Protein AF-A0A937N381-F1 (afdb_monomer_lite)

Radius of gyration: 28.75 Å; chains: 1; bounding box: 79×58×82 Å

Sequence (209 aa):
MNSPPDHDPRTCPECGATLRSEASRCWLCAKTIETSTATAAQPLCPAEQFAARQFSLSSLMLIITLLAVVLGVARLSPGIGVGLAIVATPALVRTCITSVRRKTRGQPMTPLEKVGVFAATLGAVLTIVIAAVAAFYATCWVGFFGGATVSSIWAKGYDSIGWGLVTGVLLGLVVGLYVAYLSIRLLWFRKGKRKKRTGERADEHGSNE

pLDDT: mean 75.59, std 10.27, range [56.06, 96.06]

Foldseek 3Di:
DDDPDDDDFDADPPPRDTDDLPDQADPPPRDGDPNPPCPVPPVPPVVVVVVLPPDPPVLVVVVVVLVVVLVVVCVVPVVVSVVSCVLVVVLNVVLVVVVVVVSVVVDDDDPVVSVVSSCVSVVLSVLLVVLLVVLVVQLVCQLVVVLVVVCVVPVDDDDSNPVSVVVSVVVSVVSNVVSVVVSVVVVVVVVVVVVVVVVVVVVVVVPPD

Secondary structure (DSSP, 8-state):
-PPPPPPPPEE-TTT--EE-TT-SB-TTT-PBP------------THHHHHTT---HHHHHHHHHHHHHHHHHHHH-HHHHHHHHHHHHHHHHHHHHHHHHHHTTT-PPPHHHHHHHHHHHHHHHHHHHHHHHHHHHHHHHHHHHHHHHHHHHHTTSS-HHHHHHHHHHHHHHHHHHHHHHHHHHHHHHHHHHHHHHHHHHHHHHSS--

Structure (mmCIF, N/CA/C/O backbone):
data_AF-A0A937N381-F1
#
_entry.id   AF-A0A937N381-F1
#
loop_
_atom_site.group_PDB
_atom_site.id
_atom_site.type_symbol
_atom_site.label_atom_id
_atom_site.label_alt_id
_atom_site.label_comp_id
_atom_site.label_asym_id
_atom_site.label_entity_id
_atom_site.label_seq_id
_atom_site.pdbx_PDB_ins_code
_atom_site.Cartn_x
_atom_site.Cartn_y
_atom_site.Cartn_z
_atom_site.occupancy
_atom_site.B_iso_or_equiv
_atom_site.auth_seq_id
_atom_site.auth_comp_id
_atom_site.auth_asym_id
_atom_site.auth_atom_id
_atom_site.pdbx_PDB_model_num
ATOM 1 N N . MET A 1 1 ? -48.587 -35.330 29.475 1.00 58.09 1 MET A N 1
ATOM 2 C CA . MET A 1 1 ? -47.119 -35.261 29.632 1.00 58.09 1 MET A CA 1
ATOM 3 C C . MET A 1 1 ? -46.584 -34.633 28.359 1.00 58.09 1 MET A C 1
ATOM 5 O O . MET A 1 1 ? -46.708 -35.255 27.315 1.00 58.09 1 MET A O 1
ATOM 9 N N . ASN A 1 2 ? -46.126 -33.382 28.417 1.00 70.38 2 ASN A N 1
ATOM 10 C CA . ASN A 1 2 ? -45.588 -32.687 27.246 1.00 70.38 2 ASN A CA 1
ATOM 11 C C . ASN A 1 2 ? -44.098 -33.010 27.146 1.00 70.38 2 ASN A C 1
ATOM 13 O O . ASN A 1 2 ? -43.354 -32.723 28.083 1.00 70.38 2 ASN A O 1
ATOM 17 N N . SER A 1 3 ? -43.679 -33.628 26.045 1.00 75.00 3 SER A N 1
ATOM 18 C CA . SER A 1 3 ? -42.262 -33.814 25.739 1.00 75.00 3 SER A CA 1
ATOM 19 C C . SER A 1 3 ? -41.601 -32.442 25.541 1.00 75.00 3 SER A C 1
ATOM 21 O O . SER A 1 3 ? -42.208 -31.578 24.900 1.00 75.00 3 SER A O 1
ATOM 23 N N . PRO A 1 4 ? -40.400 -32.203 26.095 1.00 78.25 4 PRO A N 1
ATOM 24 C CA . PRO A 1 4 ? -39.665 -30.969 25.844 1.00 78.25 4 PRO A CA 1
ATOM 25 C C . PRO A 1 4 ? -39.324 -30.841 24.345 1.00 78.25 4 PRO A C 1
ATOM 27 O O . PRO A 1 4 ? -39.141 -31.863 23.681 1.00 78.25 4 PRO A O 1
ATOM 30 N N . PRO A 1 5 ? -39.269 -29.613 23.798 1.00 77.12 5 PRO A N 1
ATOM 31 C CA . PRO A 1 5 ? -38.946 -29.386 22.394 1.00 77.12 5 PRO A CA 1
ATOM 32 C C . PRO A 1 5 ? -37.530 -29.883 22.074 1.00 77.12 5 PRO A C 1
ATOM 34 O O . PRO A 1 5 ? -36.577 -29.551 22.779 1.00 77.12 5 PRO A O 1
ATOM 37 N N . ASP A 1 6 ? -37.405 -30.667 21.002 1.00 74.81 6 ASP A N 1
ATOM 38 C CA . ASP A 1 6 ? -36.123 -31.106 20.448 1.00 74.81 6 ASP A CA 1
ATOM 39 C C . ASP A 1 6 ? -35.327 -29.878 19.982 1.00 74.81 6 ASP A C 1
ATOM 41 O O . ASP A 1 6 ? -35.776 -29.106 19.132 1.00 74.81 6 ASP A O 1
ATOM 45 N N . HIS A 1 7 ? -34.153 -29.660 20.570 1.00 78.31 7 HIS A N 1
ATOM 46 C CA . HIS A 1 7 ? -33.251 -28.587 20.163 1.00 78.31 7 HIS A CA 1
ATOM 47 C C . HIS A 1 7 ? -32.349 -29.070 19.027 1.00 78.31 7 HIS A C 1
ATOM 49 O O . HIS A 1 7 ? -31.703 -30.110 19.154 1.00 78.31 7 HIS A O 1
ATOM 55 N N . ASP A 1 8 ? -32.252 -28.281 17.952 1.00 83.75 8 ASP A N 1
ATOM 56 C CA . ASP A 1 8 ? -31.374 -28.588 16.822 1.00 83.75 8 ASP A CA 1
ATOM 57 C C . ASP A 1 8 ? -29.919 -28.828 17.281 1.00 83.75 8 ASP A C 1
ATOM 59 O O . ASP A 1 8 ? -29.357 -28.021 18.041 1.00 83.75 8 ASP A O 1
ATOM 63 N N . PRO A 1 9 ? -29.277 -29.919 16.825 1.00 85.50 9 PRO A N 1
ATOM 64 C CA . PRO A 1 9 ? -27.919 -30.257 17.218 1.00 85.50 9 PRO A CA 1
ATOM 65 C C . PRO A 1 9 ? -26.936 -29.194 16.717 1.00 85.50 9 PRO A C 1
ATOM 67 O O . PRO A 1 9 ? -26.839 -28.902 15.526 1.00 85.50 9 PRO A O 1
ATOM 70 N N . ARG A 1 10 ? -26.155 -28.623 17.637 1.00 88.75 10 ARG A N 1
ATOM 71 C CA . ARG A 1 10 ? -25.095 -27.664 17.298 1.00 88.75 10 ARG A CA 1
ATOM 72 C C . ARG A 1 10 ? -23.863 -28.405 16.788 1.00 88.75 10 ARG A C 1
ATOM 74 O O . ARG A 1 10 ? -23.452 -29.404 17.371 1.00 88.75 10 ARG A O 1
ATOM 81 N N . THR A 1 11 ? -23.214 -27.877 15.757 1.00 94.56 11 THR A N 1
ATOM 82 C CA . THR A 1 11 ? -21.954 -28.412 15.213 1.00 94.56 11 THR A CA 1
ATOM 83 C C . THR A 1 11 ? -20.784 -27.466 15.459 1.00 94.56 11 THR A C 1
ATOM 85 O O . THR A 1 11 ? -20.919 -26.246 15.385 1.00 94.56 11 THR A O 1
ATOM 88 N N . CYS A 1 12 ? -19.611 -28.028 15.751 1.00 93.38 12 CYS A N 1
ATOM 89 C CA . CYS A 1 12 ? -18.391 -27.264 15.981 1.00 93.38 12 CYS A CA 1
ATOM 90 C C . CYS A 1 12 ? -17.931 -26.608 14.668 1.00 93.38 12 CYS A C 1
ATOM 92 O O . CYS A 1 12 ? -17.728 -27.329 13.693 1.00 93.38 12 CYS A O 1
ATOM 94 N N . PRO A 1 13 ? -17.671 -25.289 14.623 1.00 89.88 13 PRO A N 1
ATOM 95 C CA . PRO A 1 13 ? -17.275 -24.611 13.384 1.00 89.88 13 PRO A CA 1
ATOM 96 C C . PRO A 1 13 ? -15.873 -24.995 12.890 1.00 89.88 13 PRO A C 1
ATOM 98 O O . PRO A 1 13 ? -15.517 -24.710 11.753 1.00 89.88 13 PRO A O 1
ATOM 101 N N . GLU A 1 14 ? -15.062 -25.620 13.741 1.00 92.06 14 GLU A N 1
ATOM 102 C CA . GLU A 1 14 ? -13.660 -25.923 13.438 1.00 92.06 14 GLU A CA 1
ATOM 103 C C . GLU A 1 14 ? -13.467 -27.358 12.949 1.00 92.06 14 GLU A C 1
ATOM 105 O O . GLU A 1 14 ? -12.635 -27.605 12.085 1.00 92.06 14 GLU A O 1
ATOM 110 N N . CYS A 1 15 ? -14.224 -28.309 13.506 1.00 93.38 15 CYS A N 1
ATOM 111 C CA . CYS A 1 15 ? -14.080 -29.737 13.196 1.00 93.38 15 CYS A CA 1
ATOM 112 C C . CYS A 1 15 ? -15.373 -30.413 12.719 1.00 93.38 15 CYS A C 1
ATOM 114 O O . CYS A 1 15 ? -15.339 -31.584 12.364 1.00 93.38 15 CYS A O 1
ATOM 116 N N . GLY A 1 16 ? -16.514 -29.718 12.743 1.00 94.31 16 GLY A N 1
ATOM 117 C CA . GLY A 1 16 ? -17.813 -30.256 12.326 1.00 94.31 16 GLY A CA 1
ATOM 118 C C . GLY A 1 16 ? -18.488 -31.209 13.320 1.00 94.31 16 GLY A C 1
ATOM 119 O O . GLY A 1 16 ? -19.631 -31.589 13.095 1.00 94.31 16 GLY A O 1
ATOM 120 N N . ALA A 1 17 ? -17.838 -31.580 14.430 1.00 96.06 17 ALA A N 1
ATOM 121 C CA . ALA A 1 17 ? -18.412 -32.512 15.403 1.00 96.06 17 ALA A CA 1
ATOM 122 C C . ALA A 1 17 ? -19.683 -31.959 16.073 1.00 96.06 17 ALA A C 1
ATOM 124 O O . ALA A 1 17 ? -19.747 -30.776 16.421 1.00 96.06 17 ALA A O 1
ATOM 125 N N . THR A 1 18 ? -20.671 -32.824 16.302 1.00 95.50 18 THR A N 1
ATOM 126 C CA . THR A 1 18 ? -21.899 -32.498 17.041 1.00 95.50 18 THR A CA 1
ATOM 127 C C . THR A 1 18 ? -21.589 -32.255 18.518 1.00 95.50 18 THR A C 1
ATOM 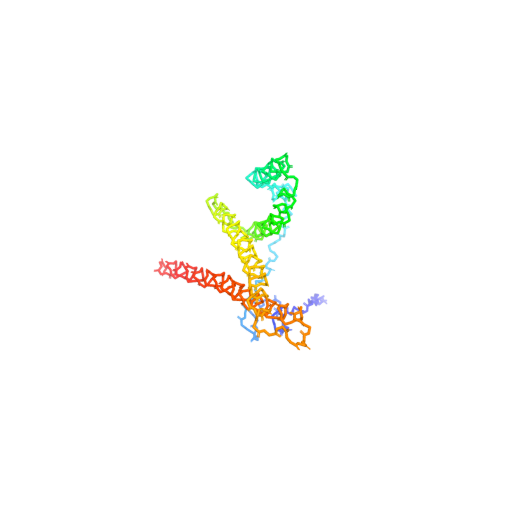129 O O . THR A 1 18 ? -20.908 -33.060 19.161 1.00 95.50 18 THR A O 1
ATOM 132 N N . LEU A 1 19 ? -22.091 -31.152 19.065 1.00 94.25 19 LEU A N 1
ATOM 133 C CA . LEU A 1 19 ? -21.940 -30.759 20.463 1.00 94.25 19 LEU A CA 1
ATOM 134 C C . LEU A 1 19 ? -23.232 -30.991 21.240 1.00 94.25 19 LEU A C 1
ATOM 136 O O . LEU A 1 19 ? -24.330 -30.790 20.725 1.00 94.25 19 LEU A O 1
ATOM 140 N N . ARG A 1 20 ? -23.083 -31.331 22.524 1.00 89.00 20 ARG A N 1
ATOM 141 C CA . ARG A 1 20 ? -24.183 -31.223 23.488 1.00 89.00 20 ARG A CA 1
ATOM 142 C C . ARG A 1 20 ? -24.512 -29.745 23.712 1.00 89.00 20 ARG A C 1
ATOM 144 O O . ARG A 1 20 ? -23.605 -28.915 23.730 1.00 89.00 20 ARG A O 1
ATOM 151 N N . SER A 1 21 ? -25.790 -29.436 23.910 1.00 82.94 21 SER A N 1
ATOM 152 C CA . SER A 1 21 ? -26.326 -28.075 24.086 1.00 82.94 21 SER A CA 1
ATOM 153 C C . SER A 1 21 ? -25.626 -27.258 25.182 1.00 82.94 21 SER A C 1
ATOM 155 O O . SER A 1 21 ? -25.548 -26.038 25.069 1.00 82.94 21 SER A O 1
ATOM 157 N N . GLU A 1 22 ? -25.060 -27.925 26.190 1.00 84.38 22 GLU A N 1
ATOM 158 C CA . GLU A 1 22 ? -24.406 -27.305 27.353 1.00 84.38 22 GLU A CA 1
ATOM 159 C C . GLU A 1 22 ? -22.869 -27.442 27.355 1.00 84.38 22 GLU A C 1
ATOM 161 O O . GLU A 1 22 ? -22.201 -27.028 28.301 1.00 84.38 22 GLU A O 1
ATOM 166 N N . ALA A 1 23 ? -22.268 -28.027 26.312 1.00 90.19 23 ALA A N 1
ATOM 167 C CA . ALA A 1 23 ? -20.824 -28.246 26.276 1.00 90.19 23 ALA A CA 1
ATOM 168 C C . ALA A 1 23 ? -20.057 -26.936 26.009 1.00 90.19 23 ALA A C 1
ATOM 170 O O . ALA A 1 23 ? -20.124 -26.374 24.918 1.00 90.19 23 ALA A O 1
ATOM 171 N N . SER A 1 24 ? -19.254 -26.493 26.980 1.00 91.12 24 SER A N 1
ATOM 172 C CA . SER A 1 24 ? -18.353 -25.330 26.856 1.00 91.12 24 SER A CA 1
ATOM 173 C C . SER A 1 24 ? -17.084 -25.616 26.041 1.00 91.12 24 SER A C 1
ATOM 175 O O . SER A 1 24 ? -16.332 -24.706 25.685 1.00 91.12 24 SER A O 1
ATOM 177 N N . ARG A 1 25 ? -16.812 -26.888 25.735 1.00 94.50 25 ARG A N 1
ATOM 178 C CA . ARG A 1 25 ? -15.660 -27.327 24.939 1.00 94.50 25 ARG A CA 1
ATOM 179 C C . ARG A 1 25 ? -16.076 -28.417 23.966 1.00 94.50 25 ARG A C 1
ATOM 181 O O . ARG A 1 25 ? -16.895 -29.276 24.290 1.00 94.50 25 ARG A O 1
ATOM 188 N N . CYS A 1 26 ? -15.483 -28.403 22.777 1.00 94.75 26 CYS A N 1
ATOM 189 C CA . CYS A 1 26 ? -15.668 -29.483 21.819 1.00 94.75 26 CYS A CA 1
ATOM 190 C C . CYS A 1 26 ? -14.991 -30.759 22.330 1.00 94.75 26 CYS A C 1
ATOM 192 O O . CYS A 1 26 ? -13.796 -30.749 22.610 1.00 94.75 26 CYS A O 1
ATOM 194 N N . TRP A 1 27 ? -15.734 -31.862 22.405 1.00 95.50 27 TRP A N 1
ATOM 195 C CA . TRP A 1 27 ? -15.201 -33.150 22.859 1.00 95.50 27 TRP A CA 1
ATOM 196 C C . TRP A 1 27 ? -14.138 -33.729 21.912 1.00 95.50 27 TRP A C 1
ATOM 198 O O . TRP A 1 27 ? -13.326 -34.537 22.346 1.00 95.50 27 TRP A O 1
ATOM 208 N N . LEU A 1 28 ? -14.125 -33.301 20.641 1.00 95.50 28 LEU A N 1
ATOM 209 C CA . LEU A 1 28 ? -13.186 -33.798 19.634 1.00 95.50 28 LEU A CA 1
ATOM 210 C C . LEU A 1 28 ? -11.922 -32.934 19.523 1.00 95.50 28 LEU A C 1
ATOM 212 O O . LEU A 1 28 ? -10.814 -33.452 19.593 1.00 95.50 28 LEU A O 1
ATOM 216 N N . CYS A 1 29 ? -12.065 -31.615 19.352 1.00 95.19 29 CYS A N 1
ATOM 217 C CA . CYS A 1 29 ? -10.915 -30.721 19.157 1.00 95.19 29 CYS A CA 1
ATOM 218 C C . CYS A 1 29 ? -10.461 -29.990 20.430 1.00 95.19 29 CYS A C 1
ATOM 220 O O . CYS A 1 29 ? -9.538 -29.182 20.362 1.00 95.19 29 CYS A O 1
ATOM 222 N N . ALA A 1 30 ? -11.132 -30.214 21.567 1.00 94.88 30 ALA A N 1
ATOM 223 C CA . ALA A 1 30 ? -10.901 -29.558 22.861 1.00 94.88 30 ALA A CA 1
ATOM 224 C C . ALA A 1 30 ? -10.980 -28.017 22.853 1.00 94.88 30 ALA A C 1
ATOM 226 O O . ALA A 1 30 ? -10.738 -27.377 23.878 1.00 94.88 30 ALA A O 1
ATOM 227 N N . LYS A 1 31 ? -11.350 -27.399 21.724 1.00 93.75 31 LYS A N 1
ATOM 228 C CA . LYS A 1 31 ? -11.465 -25.947 21.604 1.00 93.75 31 LYS A CA 1
ATOM 229 C C . LYS A 1 31 ? -12.657 -25.464 22.425 1.00 93.75 31 LYS A C 1
ATOM 231 O O . LYS A 1 31 ? -13.760 -26.007 22.304 1.00 93.75 31 LYS A O 1
ATOM 236 N N . THR A 1 32 ? -12.426 -24.454 23.257 1.00 92.06 32 THR A N 1
ATOM 237 C CA . THR A 1 32 ? -13.484 -23.775 24.006 1.00 92.06 32 THR A CA 1
ATOM 238 C C . THR A 1 32 ? -14.418 -23.105 23.014 1.00 92.06 32 THR A C 1
ATOM 240 O O . THR A 1 32 ? -13.976 -22.321 22.173 1.00 92.06 32 THR A O 1
ATOM 243 N N . ILE A 1 33 ? -15.695 -23.457 23.081 1.00 89.44 33 ILE A N 1
ATOM 244 C CA . ILE A 1 33 ? -16.730 -22.777 22.318 1.00 89.44 33 ILE A CA 1
ATOM 245 C C . ILE A 1 33 ? -17.291 -21.748 23.275 1.00 89.44 33 ILE A C 1
ATOM 247 O O . ILE A 1 33 ? -17.682 -22.102 24.386 1.00 89.44 33 ILE A O 1
ATOM 251 N N . GLU A 1 34 ? -17.268 -20.478 22.880 1.00 82.12 34 GLU A N 1
ATOM 252 C CA . GLU A 1 34 ? -17.970 -19.448 23.631 1.00 82.12 34 GLU A CA 1
ATOM 253 C C . GLU A 1 34 ? -19.435 -19.865 23.648 1.00 82.12 34 GLU A C 1
ATOM 255 O O . GLU A 1 34 ? -20.144 -19.759 22.643 1.00 82.12 34 GLU A O 1
ATOM 260 N N . THR A 1 35 ? -19.859 -20.443 24.776 1.00 72.38 35 THR A N 1
ATOM 261 C CA . THR A 1 35 ? -21.262 -20.649 25.067 1.00 72.38 35 THR A CA 1
ATOM 262 C C . THR A 1 35 ? -21.840 -19.263 24.936 1.00 72.38 35 THR A C 1
ATOM 264 O O . THR A 1 35 ? -21.576 -18.399 25.768 1.00 72.38 35 THR A O 1
ATOM 267 N N . SER A 1 36 ? -22.561 -19.030 23.842 1.00 63.00 36 SER A N 1
ATOM 268 C CA . SER A 1 36 ? -23.464 -17.906 23.739 1.00 63.00 36 SER A CA 1
ATOM 269 C C . SER A 1 36 ? -24.517 -18.192 24.797 1.00 63.00 36 SER A C 1
ATOM 271 O O . SER A 1 36 ? -25.577 -18.752 24.523 1.00 63.00 36 SER A O 1
ATOM 273 N N . THR A 1 37 ? -24.168 -17.914 26.057 1.00 60.28 37 THR A N 1
ATOM 274 C CA . THR A 1 37 ? -25.118 -17.469 27.043 1.00 60.28 37 THR A CA 1
ATOM 275 C C . THR A 1 37 ? -25.872 -16.418 26.274 1.00 60.28 37 THR A C 1
ATOM 277 O O . THR A 1 37 ? -25.330 -15.380 25.887 1.00 60.28 37 THR A O 1
ATOM 280 N N . ALA A 1 38 ? -27.109 -16.755 25.940 1.00 56.06 38 ALA A N 1
ATOM 281 C CA . ALA A 1 38 ? -28.111 -15.768 25.664 1.00 56.06 38 ALA A CA 1
ATOM 282 C C . ALA A 1 38 ? -28.236 -14.966 26.966 1.00 56.06 38 ALA A C 1
ATOM 284 O O . ALA A 1 38 ? -29.175 -15.136 27.732 1.00 56.06 38 ALA A O 1
ATOM 285 N N . THR A 1 39 ? -27.230 -14.133 27.260 1.00 57.31 39 THR A N 1
ATOM 286 C CA . THR A 1 39 ? -27.410 -12.858 27.917 1.00 57.31 39 THR A CA 1
ATOM 287 C C . THR A 1 39 ? -28.577 -12.295 27.156 1.00 57.31 39 THR A C 1
ATOM 289 O O . THR A 1 39 ? -28.412 -11.972 25.976 1.00 57.31 39 THR A O 1
ATOM 292 N N . ALA A 1 40 ? -29.763 -12.392 27.770 1.00 59.38 40 ALA A N 1
ATOM 293 C CA . ALA A 1 40 ? -31.016 -11.926 27.216 1.00 59.38 40 ALA A CA 1
ATOM 294 C C . ALA A 1 40 ? -30.666 -10.634 26.512 1.00 59.38 40 ALA A C 1
ATOM 296 O O . ALA A 1 40 ? -30.139 -9.737 27.173 1.00 59.38 40 ALA A O 1
ATOM 297 N N . ALA A 1 41 ? -30.754 -10.649 25.178 1.00 56.62 41 ALA A N 1
ATOM 298 C CA . ALA A 1 41 ? -30.290 -9.560 24.353 1.00 56.62 41 ALA A CA 1
ATOM 299 C C . ALA A 1 41 ? -31.070 -8.352 24.845 1.00 56.62 41 ALA A C 1
ATOM 301 O O . ALA A 1 41 ? -32.231 -8.176 24.482 1.00 56.62 41 ALA A O 1
ATOM 302 N N . GLN A 1 42 ? -30.475 -7.579 25.757 1.00 59.41 42 GLN A N 1
ATOM 303 C CA . GLN A 1 42 ? -31.012 -6.289 26.092 1.00 59.41 42 GLN A CA 1
ATOM 304 C C . GLN A 1 42 ? -31.032 -5.603 24.738 1.00 59.41 42 GLN A C 1
ATOM 306 O O . GLN A 1 42 ? -29.988 -5.605 24.073 1.00 59.41 42 GLN A O 1
ATOM 311 N N . PRO A 1 43 ? -32.204 -5.158 24.258 1.00 61.00 43 PRO A N 1
ATOM 312 C CA . PRO A 1 43 ? -32.280 -4.431 23.013 1.00 61.00 43 PRO A CA 1
ATOM 313 C C . PRO A 1 43 ? -31.358 -3.232 23.191 1.00 61.00 43 PRO A C 1
ATOM 315 O O . PRO A 1 43 ? -31.702 -2.268 23.872 1.00 61.00 43 PRO A O 1
ATOM 318 N N . LEU A 1 44 ? -30.134 -3.362 22.671 1.00 57.66 44 LEU A N 1
ATOM 319 C CA . LEU A 1 44 ? -29.128 -2.321 22.679 1.00 57.66 44 LEU A CA 1
ATOM 320 C C . LEU A 1 44 ? -29.813 -1.160 21.997 1.00 57.66 44 LEU A C 1
ATOM 322 O O . LEU A 1 44 ? -30.173 -1.248 20.820 1.00 57.66 44 LEU A O 1
ATOM 326 N N . CYS A 1 45 ? -30.102 -0.139 22.795 1.00 61.25 45 CYS A N 1
ATOM 327 C CA . CYS A 1 45 ? -30.868 1.005 22.365 1.00 61.25 45 CYS A CA 1
ATOM 328 C C . CYS A 1 45 ? -30.201 1.510 21.071 1.00 61.25 45 CYS A C 1
ATOM 330 O O . CYS A 1 45 ? -28.997 1.787 21.094 1.00 61.25 45 CYS A O 1
ATOM 332 N N . PRO A 1 46 ? -30.911 1.574 19.927 1.00 62.12 46 PRO A N 1
ATOM 333 C CA . PRO A 1 46 ? -30.297 1.822 18.618 1.00 62.12 46 PRO A CA 1
ATOM 334 C C . PRO A 1 46 ? -29.458 3.109 18.563 1.00 62.12 46 PRO A C 1
ATOM 336 O O . PRO A 1 46 ? -28.592 3.248 17.700 1.00 62.12 46 PRO A O 1
ATOM 339 N N . ALA A 1 47 ? -29.652 4.015 19.525 1.00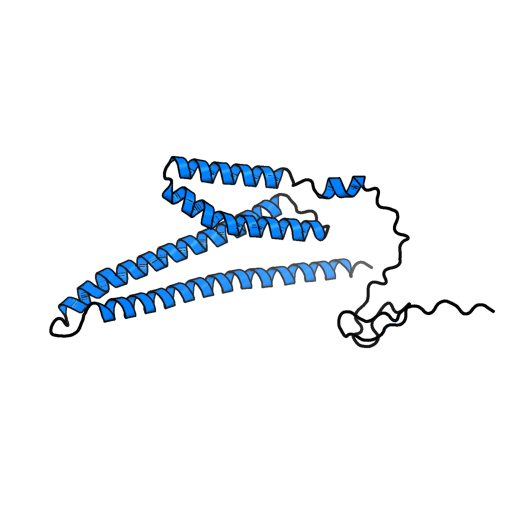 62.78 47 ALA A N 1
ATOM 340 C CA . ALA A 1 47 ? -28.837 5.199 19.759 1.00 62.78 47 ALA A CA 1
ATOM 341 C C . ALA A 1 47 ? -27.318 4.923 19.858 1.00 62.78 47 ALA A C 1
ATOM 343 O O . ALA A 1 47 ? -26.528 5.739 19.385 1.00 62.78 47 ALA A O 1
ATOM 344 N N . GLU A 1 48 ? -26.877 3.778 20.392 1.00 59.53 48 GLU A N 1
ATOM 345 C CA . GLU A 1 48 ? -25.442 3.509 20.593 1.00 59.53 48 GLU A CA 1
ATOM 346 C C . GLU A 1 48 ? -24.725 3.054 19.304 1.00 59.53 48 GLU A C 1
ATOM 348 O O . GLU A 1 48 ? -23.541 3.331 19.089 1.00 59.53 48 GLU A O 1
ATOM 353 N N . GLN A 1 49 ? -25.455 2.444 18.363 1.00 59.56 49 GLN A N 1
ATOM 354 C CA . GLN A 1 49 ? -24.900 2.018 17.071 1.00 59.56 49 GLN A CA 1
ATOM 355 C C . GLN A 1 49 ? -24.566 3.200 16.148 1.00 59.56 49 GLN A C 1
ATOM 357 O O . GLN A 1 49 ? -23.644 3.107 15.329 1.00 59.56 49 GLN A O 1
ATOM 362 N N . PHE A 1 50 ? -25.252 4.337 16.300 1.00 59.69 50 PHE A N 1
ATOM 363 C CA . PHE A 1 50 ? -24.954 5.545 15.526 1.00 59.69 50 PHE A CA 1
ATOM 364 C C . PHE A 1 50 ? -23.657 6.233 15.982 1.00 59.69 50 PHE A C 1
ATOM 366 O O . PHE A 1 50 ? -22.911 6.739 15.139 1.00 59.69 50 PHE A O 1
ATOM 373 N N . ALA A 1 51 ? -23.297 6.151 17.268 1.00 57.78 51 ALA A N 1
ATOM 374 C CA . ALA A 1 51 ? -22.016 6.658 17.772 1.00 57.78 51 ALA A CA 1
ATOM 375 C C . ALA A 1 51 ? -20.812 5.862 17.217 1.00 57.78 51 ALA A C 1
ATOM 377 O O . ALA A 1 51 ? -19.745 6.417 16.933 1.00 57.78 51 ALA A O 1
ATOM 378 N N . ALA A 1 52 ? -20.988 4.563 16.947 1.00 57.25 52 ALA A N 1
ATOM 379 C CA . ALA A 1 52 ? -19.934 3.713 16.392 1.00 57.25 52 ALA A CA 1
ATOM 380 C C . ALA A 1 52 ? -19.562 4.047 14.929 1.00 57.25 52 ALA A C 1
ATOM 382 O O . ALA A 1 52 ? -18.459 3.699 14.488 1.00 57.25 52 ALA A O 1
ATOM 383 N N . ARG A 1 53 ? -20.410 4.768 14.176 1.00 59.12 53 ARG A N 1
ATOM 384 C CA . ARG A 1 53 ? -20.135 5.190 12.785 1.00 59.12 53 ARG A CA 1
ATOM 385 C C . ARG A 1 53 ? -19.574 6.598 12.629 1.00 59.12 53 ARG A C 1
ATOM 387 O O . ARG A 1 53 ? -19.273 6.979 11.500 1.00 59.12 53 ARG A O 1
ATOM 394 N N . GLN A 1 54 ? -19.343 7.347 13.707 1.00 67.31 54 GLN A N 1
ATOM 395 C CA . GLN A 1 54 ? -18.571 8.579 13.574 1.00 67.31 54 GLN A CA 1
ATOM 396 C C . GLN A 1 54 ? -17.153 8.224 13.112 1.00 67.31 54 GLN A C 1
ATOM 398 O O . GLN A 1 54 ? -16.347 7.611 13.830 1.00 67.31 54 GLN A O 1
ATOM 403 N N . PHE A 1 55 ? -16.876 8.562 11.851 1.00 66.81 55 PHE A N 1
ATOM 404 C CA . PHE A 1 55 ? -15.526 8.651 11.333 1.00 66.81 55 PHE A CA 1
ATOM 405 C C . PHE A 1 55 ? -14.758 9.551 12.293 1.00 66.81 55 PHE A C 1
ATOM 407 O O . PHE A 1 55 ? -15.154 10.684 12.554 1.00 66.81 55 PHE A O 1
ATOM 414 N N . SER A 1 56 ? -13.690 9.009 12.877 1.00 73.44 56 SER A N 1
ATOM 415 C CA . SER A 1 56 ? -12.844 9.772 13.788 1.00 73.44 56 SER A CA 1
ATOM 416 C C . SER A 1 56 ? -12.418 11.048 13.063 1.00 73.44 56 SER A C 1
ATOM 418 O O . SER A 1 56 ? -11.879 10.950 11.960 1.00 73.44 56 SER A O 1
ATOM 420 N N . LEU A 1 57 ? -12.655 12.214 13.674 1.00 82.25 57 LEU A N 1
ATOM 421 C CA . LEU A 1 57 ? -12.300 13.537 13.139 1.00 82.25 57 LEU A CA 1
ATOM 422 C C . LEU A 1 57 ? -10.872 13.561 12.560 1.00 82.25 57 LEU A C 1
ATOM 424 O O . LEU A 1 57 ? -10.625 14.145 11.510 1.00 82.25 57 LEU A O 1
ATOM 428 N N . SER A 1 58 ? -9.951 12.816 13.182 1.00 74.00 58 SER A N 1
ATOM 429 C CA . SER A 1 58 ? -8.577 12.628 12.703 1.00 74.00 58 SER A CA 1
ATOM 430 C C . SER A 1 58 ? -8.470 11.981 11.317 1.00 74.00 58 SER A C 1
ATOM 432 O O . SER A 1 58 ? -7.631 12.390 10.526 1.00 74.00 58 SER A O 1
ATOM 434 N N . SER A 1 59 ? -9.286 10.968 11.004 1.00 74.88 59 SER A N 1
ATOM 435 C CA . SER A 1 59 ? -9.281 10.333 9.676 1.00 74.88 59 SER A CA 1
ATOM 436 C C . SER A 1 59 ? -9.796 11.290 8.612 1.00 74.88 59 SER A C 1
ATOM 438 O O . SER A 1 59 ? -9.304 11.267 7.490 1.00 74.88 59 SER A O 1
ATOM 440 N N . LEU A 1 60 ? -10.780 12.114 8.966 1.00 84.06 60 LEU A N 1
ATOM 441 C CA . LEU A 1 60 ? -11.364 13.094 8.063 1.00 84.06 60 LEU A CA 1
ATOM 442 C C . LEU A 1 60 ? -10.339 14.197 7.759 1.00 84.06 60 LEU A C 1
ATOM 444 O O . LEU A 1 60 ? -10.071 14.468 6.593 1.00 84.06 60 LEU A O 1
ATOM 448 N N . MET A 1 61 ? -9.673 14.727 8.790 1.00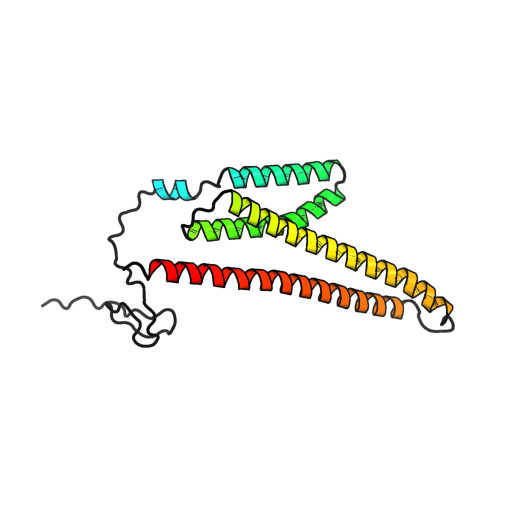 85.12 61 MET A N 1
ATOM 449 C CA . MET A 1 61 ? -8.543 15.654 8.646 1.00 85.12 61 MET A CA 1
ATOM 450 C C . MET A 1 61 ? -7.440 15.089 7.745 1.00 85.12 61 MET A C 1
ATOM 452 O O . MET A 1 61 ? -6.970 15.780 6.850 1.00 85.12 61 MET A O 1
ATOM 456 N N . LEU A 1 62 ? -7.068 13.821 7.929 1.00 80.06 62 LEU A N 1
ATOM 457 C CA . LEU A 1 62 ? -6.033 13.170 7.123 1.00 80.06 62 LEU A CA 1
ATOM 458 C C . LEU A 1 62 ? -6.457 13.012 5.650 1.00 80.06 62 LEU A C 1
ATOM 460 O O . LEU A 1 62 ? -5.669 13.263 4.744 1.00 80.06 62 LEU A O 1
ATOM 464 N N . ILE A 1 63 ? -7.710 12.629 5.392 1.00 84.06 63 ILE A N 1
ATOM 465 C CA . ILE A 1 63 ? -8.233 12.521 4.021 1.00 84.06 63 ILE A CA 1
ATOM 466 C C . ILE A 1 63 ? -8.243 13.895 3.340 1.00 84.06 63 ILE A C 1
ATOM 468 O O . ILE A 1 63 ? -7.825 13.998 2.188 1.00 84.06 63 ILE A O 1
ATOM 472 N N . ILE A 1 64 ? -8.666 14.948 4.048 1.00 90.75 64 ILE A N 1
ATOM 473 C CA . ILE A 1 64 ? -8.676 16.314 3.511 1.00 90.75 64 ILE A CA 1
ATOM 474 C C . ILE A 1 64 ? -7.256 16.798 3.216 1.00 90.75 64 ILE A C 1
ATOM 476 O O . ILE A 1 64 ? -7.025 17.331 2.135 1.00 90.75 64 ILE A O 1
ATOM 480 N N . THR A 1 65 ? -6.293 16.610 4.126 1.00 88.19 65 THR A N 1
ATOM 481 C CA . THR A 1 65 ? -4.909 17.050 3.883 1.00 88.19 65 THR A CA 1
ATOM 482 C C . THR A 1 65 ? -4.285 16.303 2.712 1.00 88.19 65 THR A C 1
ATOM 484 O O . THR A 1 65 ? -3.613 16.917 1.889 1.00 88.19 65 THR A O 1
ATOM 487 N N . LEU A 1 66 ? -4.558 15.005 2.573 1.00 83.12 66 LEU A N 1
ATOM 488 C CA . LEU A 1 66 ? -4.100 14.228 1.428 1.00 83.12 66 LEU A CA 1
ATOM 489 C C . LEU A 1 66 ? -4.721 14.726 0.116 1.00 83.12 66 LEU A C 1
ATOM 491 O O . LEU A 1 66 ? -3.998 14.917 -0.858 1.00 83.12 66 LEU A O 1
ATOM 495 N N . LEU A 1 67 ? -6.034 14.975 0.088 1.00 88.88 67 LEU A N 1
ATOM 496 C CA . LEU A 1 67 ? -6.708 15.555 -1.078 1.00 88.88 67 LEU A CA 1
ATOM 497 C C . LEU A 1 67 ? -6.139 16.933 -1.424 1.00 88.88 67 LEU A C 1
ATOM 499 O O . LEU A 1 67 ? -5.873 17.198 -2.592 1.00 88.88 67 LEU A O 1
ATOM 503 N N . ALA A 1 68 ? -5.894 17.785 -0.427 1.00 92.19 68 ALA A N 1
ATOM 504 C CA . ALA A 1 68 ? -5.290 19.099 -0.623 1.00 92.19 68 ALA A CA 1
ATOM 505 C C . ALA A 1 68 ? -3.881 18.996 -1.226 1.00 92.19 68 ALA A C 1
ATOM 507 O O . ALA A 1 68 ? -3.562 19.732 -2.156 1.00 92.19 68 ALA A O 1
ATOM 508 N N . VAL A 1 69 ? -3.061 18.047 -0.760 1.00 87.81 69 VAL A N 1
ATOM 509 C CA . VAL A 1 69 ? -1.732 17.775 -1.329 1.00 87.81 69 VAL A CA 1
ATOM 510 C C . VAL A 1 69 ? -1.844 17.287 -2.775 1.00 87.81 69 VAL A C 1
ATOM 512 O O . VAL A 1 69 ? -1.160 17.817 -3.645 1.00 87.81 69 VAL A O 1
ATOM 515 N N . VAL A 1 70 ? -2.730 16.327 -3.062 1.00 85.38 70 VAL A N 1
ATOM 516 C CA . VAL A 1 70 ? -2.935 15.798 -4.424 1.00 85.38 70 VAL A CA 1
ATOM 517 C C . VAL A 1 70 ? -3.405 16.901 -5.378 1.00 85.38 70 VAL A C 1
ATOM 519 O O . VAL A 1 70 ? -2.858 17.040 -6.471 1.00 85.38 70 VAL A O 1
ATOM 522 N N . LEU A 1 71 ? -4.366 17.728 -4.957 1.00 88.88 71 LEU A N 1
ATOM 523 C CA . LEU A 1 71 ? -4.874 18.854 -5.746 1.00 88.88 71 LEU A CA 1
ATOM 524 C C . LEU A 1 71 ? -3.826 19.961 -5.926 1.00 88.88 71 LEU A C 1
ATOM 526 O O . LEU A 1 71 ? -3.717 20.531 -7.012 1.00 88.88 71 LEU A O 1
ATOM 530 N N . GLY A 1 72 ? -3.027 20.246 -4.895 1.00 90.75 72 GLY A N 1
ATOM 531 C CA . GLY A 1 72 ? -1.927 21.209 -4.964 1.00 90.75 72 GLY A CA 1
ATOM 532 C C . GLY A 1 72 ? -0.840 20.776 -5.949 1.00 90.75 72 GLY A C 1
ATOM 533 O O . GLY A 1 72 ? -0.397 21.571 -6.774 1.00 90.75 72 GLY A O 1
ATOM 534 N N . VAL A 1 73 ? -0.464 19.495 -5.936 1.00 87.12 73 VAL A N 1
ATOM 535 C CA . VAL A 1 73 ? 0.497 18.937 -6.899 1.00 87.12 73 VAL A CA 1
ATOM 536 C C . VAL A 1 73 ? -0.084 18.927 -8.315 1.00 87.12 73 VAL A C 1
ATOM 538 O O . VAL A 1 73 ? 0.619 19.290 -9.257 1.00 87.12 73 VAL A O 1
ATOM 541 N N . ALA A 1 74 ? -1.369 18.596 -8.474 1.00 86.94 74 ALA A N 1
ATOM 542 C CA . ALA A 1 74 ? -2.045 18.621 -9.771 1.00 86.94 74 ALA A CA 1
ATOM 543 C C . ALA A 1 74 ? -2.098 20.028 -10.399 1.00 86.94 74 ALA A C 1
ATOM 545 O O . ALA A 1 74 ? -2.022 20.145 -11.620 1.00 86.94 74 ALA A O 1
ATOM 546 N N . ARG A 1 75 ? -2.178 21.094 -9.583 1.00 94.25 75 ARG A N 1
ATOM 547 C CA . ARG A 1 75 ? -2.094 22.495 -10.043 1.00 94.25 75 ARG A CA 1
ATOM 548 C C . ARG A 1 75 ? -0.716 22.856 -10.605 1.00 94.25 75 ARG A C 1
ATOM 550 O O . ARG A 1 75 ? -0.651 23.647 -11.537 1.00 94.25 75 ARG A O 1
ATOM 557 N N . LEU A 1 76 ? 0.360 22.306 -10.038 1.00 93.19 76 LEU A N 1
ATOM 558 C CA . LEU A 1 76 ? 1.736 22.553 -10.491 1.00 93.19 76 LEU A CA 1
ATOM 559 C C . LEU A 1 76 ? 2.087 21.714 -11.722 1.00 93.19 76 LEU A C 1
ATOM 561 O O . LEU A 1 76 ? 2.705 22.204 -12.660 1.00 93.19 76 LEU A O 1
ATOM 565 N N . SER A 1 77 ? 1.694 20.440 -11.717 1.00 93.12 77 SER A N 1
ATOM 566 C CA . SER A 1 77 ? 1.852 19.550 -12.862 1.00 93.12 77 SER A CA 1
ATOM 567 C C . SER A 1 77 ? 0.777 18.451 -12.830 1.00 93.12 77 SER A C 1
ATOM 569 O O . SER A 1 77 ? 0.767 17.610 -11.922 1.00 93.12 77 SER A O 1
ATOM 571 N N . PRO A 1 78 ? -0.134 18.403 -13.818 1.00 84.75 78 PRO A N 1
ATOM 572 C CA . PRO A 1 78 ? -1.236 17.442 -13.804 1.00 84.75 78 PRO A CA 1
ATOM 573 C C . PRO A 1 78 ? -0.734 15.992 -13.863 1.00 84.75 78 PRO A C 1
ATOM 575 O O . PRO A 1 78 ? -1.318 15.114 -13.230 1.00 84.75 78 PRO A O 1
ATOM 578 N N . GLY A 1 79 ? 0.395 15.743 -14.538 1.00 81.88 79 GLY A N 1
ATOM 579 C CA . GLY A 1 79 ? 0.998 14.411 -14.636 1.00 81.88 79 GLY A CA 1
ATOM 580 C C . GLY A 1 79 ? 1.440 13.835 -13.286 1.00 81.88 79 GLY A C 1
ATOM 581 O O . GLY A 1 79 ? 1.117 12.690 -12.970 1.00 81.88 79 GLY A O 1
ATOM 582 N N . ILE A 1 80 ? 2.122 14.631 -12.451 1.00 80.94 80 ILE A N 1
ATOM 583 C CA . ILE A 1 80 ? 2.579 14.164 -11.132 1.00 80.94 80 ILE A CA 1
ATOM 584 C C . ILE A 1 80 ? 1.381 13.970 -10.200 1.00 80.94 80 ILE A C 1
ATOM 586 O O . ILE A 1 80 ? 1.338 12.983 -9.470 1.00 80.94 80 ILE A O 1
ATOM 590 N N . GLY A 1 81 ? 0.379 14.855 -10.262 1.00 79.75 81 GLY A N 1
ATOM 591 C CA . GLY A 1 81 ? -0.836 14.737 -9.452 1.00 79.75 81 GLY A CA 1
ATOM 592 C C . GLY A 1 81 ? -1.576 13.414 -9.679 1.00 79.75 81 GLY A C 1
ATOM 593 O O . GLY A 1 81 ? -1.940 12.741 -8.714 1.00 79.75 81 GLY A O 1
ATOM 594 N N . VAL A 1 82 ? -1.730 12.996 -10.941 1.00 80.19 82 VAL A N 1
ATOM 595 C CA . VAL A 1 82 ? -2.365 11.714 -11.296 1.00 80.19 82 VAL A CA 1
ATOM 596 C C . VAL A 1 82 ? -1.546 10.525 -10.792 1.00 80.19 82 VAL A C 1
ATOM 598 O O . VAL A 1 82 ? -2.105 9.610 -10.185 1.00 80.19 82 VAL A O 1
ATOM 601 N N . GLY A 1 83 ? -0.222 10.548 -10.971 1.00 76.81 83 GLY A N 1
ATOM 602 C CA . GLY A 1 83 ? 0.653 9.493 -10.450 1.00 76.81 83 GLY A CA 1
ATOM 603 C C . GLY A 1 83 ? 0.565 9.366 -8.926 1.00 76.81 83 GLY A C 1
ATOM 604 O O . GLY A 1 83 ? 0.425 8.265 -8.391 1.00 76.81 83 GLY A O 1
ATOM 605 N N . LEU A 1 84 ? 0.562 10.499 -8.222 1.00 79.12 84 LEU A N 1
ATOM 606 C CA . LEU A 1 84 ? 0.453 10.552 -6.766 1.00 79.12 84 LEU A CA 1
ATOM 607 C C . LEU A 1 84 ? -0.912 10.037 -6.292 1.00 79.12 84 LEU A C 1
ATOM 609 O O . LEU A 1 84 ? -0.965 9.296 -5.314 1.00 79.12 84 LEU A O 1
ATOM 613 N N . ALA A 1 85 ? -1.996 10.341 -7.010 1.00 82.38 85 ALA A N 1
ATOM 614 C CA . ALA A 1 85 ? -3.325 9.809 -6.718 1.00 82.38 85 ALA A CA 1
ATOM 615 C C . ALA A 1 85 ? -3.366 8.275 -6.833 1.00 82.38 85 ALA A C 1
ATOM 617 O O . ALA A 1 85 ? -3.762 7.613 -5.876 1.00 82.38 85 ALA A O 1
ATOM 618 N N . ILE A 1 86 ? -2.880 7.705 -7.945 1.00 80.81 86 ILE A N 1
ATOM 619 C CA . ILE A 1 86 ? -2.848 6.247 -8.174 1.00 80.81 86 ILE A CA 1
ATOM 620 C C . ILE A 1 86 ? -2.070 5.529 -7.065 1.00 80.81 86 ILE A C 1
ATOM 622 O O . ILE A 1 86 ? -2.487 4.479 -6.580 1.00 80.81 86 ILE A O 1
ATOM 626 N N . VAL A 1 87 ? -0.951 6.111 -6.639 1.00 75.81 87 VAL A N 1
ATOM 627 C CA . VAL A 1 87 ? -0.084 5.575 -5.585 1.00 75.81 87 VAL A CA 1
ATOM 628 C C . VAL A 1 87 ? -0.708 5.742 -4.192 1.00 75.81 87 VAL A C 1
ATOM 630 O O . VAL A 1 87 ? -0.617 4.844 -3.350 1.00 75.81 87 VAL A O 1
ATOM 633 N N . ALA A 1 88 ? -1.370 6.870 -3.930 1.00 78.38 88 ALA A N 1
ATOM 634 C CA . ALA A 1 88 ? -1.970 7.175 -2.637 1.00 78.38 88 ALA A CA 1
ATOM 635 C C . ALA A 1 88 ? -3.238 6.353 -2.364 1.00 78.38 88 ALA A C 1
ATOM 637 O O . ALA A 1 88 ? -3.454 5.941 -1.223 1.00 78.38 88 ALA A O 1
ATOM 638 N N . THR A 1 89 ? -4.055 6.058 -3.382 1.00 79.75 89 THR A N 1
ATOM 639 C CA . THR A 1 89 ? -5.305 5.295 -3.237 1.00 79.75 89 THR A CA 1
ATOM 640 C C . THR A 1 89 ? -5.130 3.952 -2.509 1.00 79.75 89 THR A C 1
ATOM 642 O O . THR A 1 89 ? -5.801 3.755 -1.493 1.00 79.75 89 THR A O 1
ATOM 645 N N . PRO A 1 90 ? -4.238 3.023 -2.914 1.00 74.38 90 PRO A N 1
ATOM 646 C CA . PRO A 1 90 ? -4.081 1.739 -2.225 1.00 74.38 90 PRO A CA 1
ATOM 647 C C . PRO A 1 90 ? -3.547 1.893 -0.792 1.00 74.38 90 PRO A C 1
ATOM 649 O O . PRO A 1 90 ? -3.920 1.114 0.092 1.00 74.38 90 PRO A O 1
ATOM 652 N N . ALA A 1 91 ? -2.723 2.912 -0.524 1.00 74.19 91 ALA A N 1
ATOM 653 C CA . ALA A 1 91 ? -2.261 3.233 0.827 1.00 74.19 91 ALA A CA 1
ATOM 654 C C . ALA A 1 91 ? -3.428 3.679 1.724 1.00 74.19 91 ALA A C 1
ATOM 656 O O . ALA A 1 91 ? -3.564 3.224 2.866 1.00 74.19 91 ALA A O 1
ATOM 657 N N . LEU A 1 92 ? -4.300 4.527 1.177 1.00 73.94 92 LEU A N 1
ATOM 658 C CA . LEU A 1 92 ? -5.487 5.055 1.839 1.00 73.94 92 LEU A CA 1
ATOM 659 C C . LEU A 1 92 ? -6.491 3.930 2.121 1.00 73.94 92 LEU A C 1
ATOM 661 O O . LEU A 1 92 ? -6.886 3.735 3.269 1.00 73.94 92 LEU A O 1
ATOM 665 N N . VAL A 1 93 ? -6.797 3.103 1.115 1.00 78.38 93 VAL A N 1
ATOM 666 C CA . VAL A 1 93 ? -7.679 1.930 1.240 1.00 78.38 93 VAL A CA 1
ATOM 667 C C . VAL A 1 93 ? -7.171 0.980 2.324 1.00 78.38 93 VAL A C 1
ATOM 669 O O . VAL A 1 93 ? -7.931 0.574 3.205 1.00 78.38 93 VAL A O 1
ATOM 672 N N . ARG A 1 94 ? -5.869 0.664 2.334 1.00 76.62 94 ARG A N 1
ATOM 673 C CA . ARG A 1 94 ? -5.281 -0.209 3.360 1.00 76.62 94 ARG A CA 1
ATOM 674 C C . ARG A 1 94 ? -5.392 0.399 4.758 1.00 76.62 94 ARG A C 1
ATOM 676 O O . ARG A 1 94 ? -5.727 -0.311 5.710 1.00 76.62 94 ARG A O 1
ATOM 683 N N . THR A 1 95 ? -5.147 1.699 4.887 1.00 74.81 95 THR A N 1
ATOM 684 C CA . THR A 1 95 ? -5.275 2.419 6.161 1.00 74.81 95 THR A CA 1
ATOM 685 C C . THR A 1 95 ? -6.722 2.383 6.657 1.00 74.81 95 THR A C 1
ATOM 687 O O . THR A 1 95 ? -6.956 1.996 7.802 1.00 74.81 95 THR A O 1
ATOM 690 N N . CYS A 1 96 ? -7.701 2.653 5.787 1.00 76.00 96 CYS A N 1
ATOM 691 C CA . CYS A 1 96 ? -9.127 2.554 6.101 1.00 76.00 96 CYS A CA 1
ATOM 692 C C . CYS A 1 96 ? -9.530 1.142 6.547 1.00 76.00 96 CYS A C 1
ATOM 694 O O . CYS A 1 96 ? -10.146 0.984 7.597 1.00 76.00 96 CYS A O 1
ATOM 696 N N . ILE A 1 97 ? -9.130 0.095 5.820 1.00 79.12 97 ILE A N 1
ATOM 697 C CA . ILE A 1 97 ? -9.469 -1.291 6.186 1.00 79.12 97 ILE A CA 1
ATOM 698 C C . ILE A 1 97 ? -8.875 -1.657 7.552 1.00 79.12 97 ILE A C 1
ATOM 700 O O . ILE A 1 97 ? -9.538 -2.281 8.382 1.00 79.12 97 ILE A O 1
ATOM 704 N N . THR A 1 98 ? -7.621 -1.276 7.810 1.00 75.31 98 THR A N 1
ATOM 705 C CA . THR A 1 98 ? -6.973 -1.575 9.097 1.00 75.31 98 THR A CA 1
ATOM 706 C C . THR A 1 98 ? -7.566 -0.785 10.260 1.00 75.31 98 THR A C 1
ATOM 708 O O . THR A 1 98 ? -7.654 -1.333 11.362 1.00 75.31 98 THR A O 1
ATOM 711 N N . SER A 1 99 ? -8.012 0.455 10.033 1.00 70.94 99 SER A N 1
ATOM 712 C CA . SER A 1 99 ? -8.666 1.258 11.067 1.00 70.94 99 SER A CA 1
ATOM 713 C C . SER A 1 99 ? -10.035 0.678 11.429 1.00 70.94 99 SER A C 1
ATOM 715 O O . SER A 1 99 ? -10.314 0.483 12.613 1.00 70.94 99 SER A O 1
ATOM 717 N N . VAL A 1 100 ? -10.831 0.284 10.427 1.00 76.38 100 VAL A N 1
ATOM 718 C CA . VAL A 1 100 ? -12.138 -0.361 10.620 1.00 76.38 100 VAL A CA 1
ATOM 719 C C . VAL A 1 100 ? -11.978 -1.689 11.362 1.00 76.38 100 VAL A C 1
ATOM 721 O O . VAL A 1 100 ? -12.620 -1.894 12.388 1.00 76.38 100 VAL A O 1
ATOM 724 N N . ARG A 1 101 ? -11.049 -2.554 10.927 1.00 78.94 101 ARG A N 1
ATOM 725 C CA . ARG A 1 101 ? -10.808 -3.865 11.563 1.00 78.94 101 ARG A CA 1
ATOM 726 C C . ARG A 1 101 ? -10.319 -3.789 13.009 1.00 78.94 101 ARG A C 1
ATOM 728 O O . ARG A 1 101 ? -10.504 -4.743 13.759 1.00 78.94 101 ARG A O 1
ATOM 735 N N . ARG A 1 102 ? -9.625 -2.719 13.405 1.00 76.06 102 ARG A N 1
ATOM 736 C CA . ARG A 1 102 ? -9.227 -2.532 14.810 1.00 76.06 102 ARG A CA 1
ATOM 737 C C . ARG A 1 102 ? -10.361 -1.941 15.642 1.00 76.06 102 ARG A C 1
ATOM 739 O O . ARG A 1 102 ? -10.512 -2.353 16.786 1.00 76.06 102 ARG A O 1
ATOM 746 N N . LYS A 1 103 ? -11.197 -1.074 15.058 1.00 74.69 103 LYS A N 1
ATOM 747 C CA . LYS A 1 103 ? -12.399 -0.554 15.727 1.00 74.69 103 LYS A CA 1
ATOM 748 C C . LYS A 1 103 ? -13.371 -1.684 16.086 1.00 74.69 103 LYS A C 1
ATOM 750 O O . LYS A 1 103 ? -13.863 -1.714 17.204 1.00 74.69 103 LYS A O 1
ATOM 755 N N . THR A 1 104 ? -13.544 -2.674 15.206 1.00 77.19 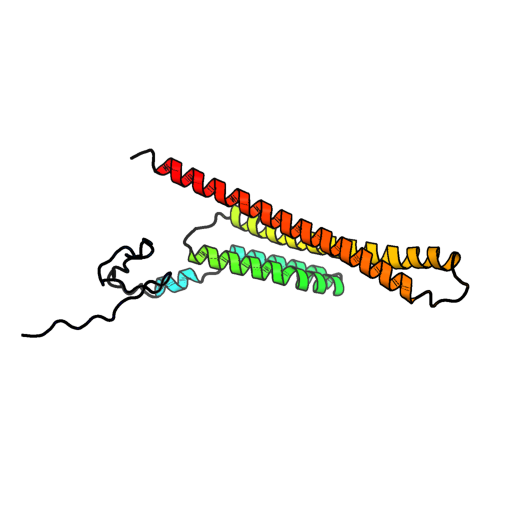104 THR A N 1
ATOM 756 C CA . THR A 1 104 ? -14.379 -3.863 15.480 1.00 77.19 104 THR A CA 1
ATOM 757 C C . THR A 1 104 ? -13.824 -4.780 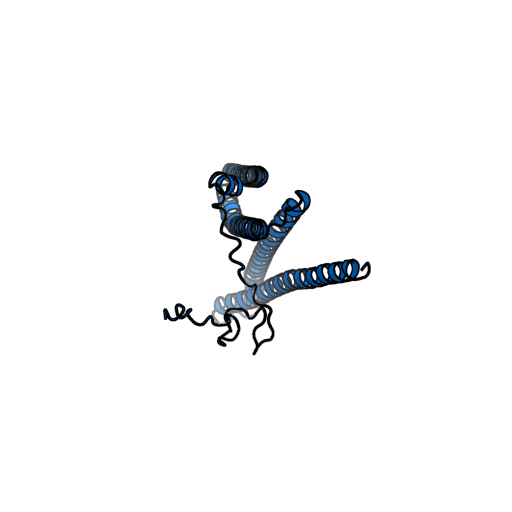16.575 1.00 77.19 104 THR A C 1
ATOM 759 O O . THR A 1 104 ? -14.529 -5.673 17.019 1.00 77.19 104 THR A O 1
ATOM 762 N N . ARG A 1 105 ? -12.569 -4.600 17.006 1.00 81.81 105 ARG A N 1
ATOM 763 C CA . ARG A 1 105 ? -11.939 -5.396 18.076 1.00 81.81 105 ARG A CA 1
ATOM 764 C C . ARG A 1 105 ? -11.956 -4.701 19.439 1.00 81.81 105 ARG A C 1
ATOM 766 O O . ARG A 1 105 ? -11.295 -5.177 20.352 1.00 81.81 105 ARG A O 1
ATOM 773 N N . GLY A 1 106 ? -12.622 -3.550 19.558 1.00 82.25 106 GLY A N 1
ATOM 774 C CA . GLY A 1 106 ? -12.743 -2.828 20.827 1.00 82.25 106 GLY A CA 1
ATOM 775 C C . GLY A 1 106 ? -11.423 -2.296 21.398 1.00 82.25 106 GLY A C 1
ATOM 776 O O . GLY A 1 106 ? -11.390 -1.886 22.548 1.00 82.25 106 GLY A O 1
ATOM 777 N N . GLN A 1 107 ? -10.329 -2.285 20.626 1.00 80.25 107 GLN A N 1
ATOM 778 C CA . GLN A 1 107 ? -9.048 -1.746 21.088 1.00 80.25 107 GLN A CA 1
ATOM 779 C C . GLN A 1 107 ? -8.937 -0.259 20.715 1.00 80.25 107 GLN A C 1
ATOM 781 O O . GLN A 1 107 ? -8.711 0.048 19.535 1.00 80.25 107 GLN A O 1
ATOM 786 N N . PRO A 1 108 ? -9.082 0.680 21.673 1.00 74.00 108 PRO A N 1
ATOM 787 C CA . PRO A 1 108 ? -8.892 2.097 21.401 1.00 74.00 108 PRO A CA 1
ATOM 788 C C . PRO A 1 108 ? -7.429 2.345 21.014 1.00 74.00 108 PRO A C 1
ATOM 790 O O . PRO A 1 108 ? -6.503 2.073 21.774 1.00 74.00 108 PRO A O 1
ATOM 793 N N . MET A 1 109 ? -7.206 2.843 19.798 1.00 71.81 109 MET A N 1
ATOM 794 C CA . MET A 1 109 ? -5.867 3.237 19.362 1.00 71.81 109 MET A CA 1
ATOM 795 C C . MET A 1 109 ? -5.485 4.584 19.963 1.00 71.81 109 MET A C 1
ATOM 797 O O . MET A 1 109 ? -6.220 5.565 19.808 1.00 71.81 109 MET A O 1
ATOM 801 N N . THR A 1 110 ? -4.275 4.663 20.508 1.00 83.00 110 THR A N 1
ATOM 802 C CA . THR A 1 110 ? -3.656 5.948 20.827 1.00 83.00 110 THR A CA 1
ATOM 803 C C . THR A 1 110 ? -3.399 6.740 19.532 1.00 83.00 110 THR A C 1
ATOM 805 O O . THR A 1 110 ? -3.123 6.150 18.478 1.00 83.00 110 THR A O 1
ATOM 808 N N . PRO A 1 111 ? -3.496 8.082 19.555 1.00 74.69 111 PRO A N 1
ATOM 809 C CA . PRO A 1 111 ? -3.284 8.917 18.368 1.00 74.69 111 PRO A CA 1
ATOM 810 C C . PRO A 1 111 ? -1.895 8.707 17.743 1.00 74.69 111 PRO A C 1
ATOM 812 O O . PRO A 1 111 ? -1.762 8.695 16.521 1.00 74.69 111 PRO A O 1
ATOM 815 N N . LEU A 1 112 ? -0.884 8.432 18.570 1.00 71.75 112 LEU A N 1
ATOM 816 C CA . LEU A 1 112 ? 0.483 8.146 18.133 1.00 71.75 112 LEU A CA 1
ATOM 817 C C . LEU A 1 112 ? 0.584 6.831 17.336 1.00 71.75 112 LEU A C 1
ATOM 819 O O . LEU A 1 112 ? 1.311 6.758 16.345 1.00 71.75 112 LEU A O 1
ATOM 823 N N . GLU A 1 113 ? -0.200 5.807 17.696 1.00 76.50 113 GLU A N 1
ATOM 824 C CA . GLU A 1 113 ? -0.268 4.557 16.926 1.00 76.50 113 GLU A CA 1
ATOM 825 C C . GLU A 1 113 ? -0.913 4.770 15.548 1.00 76.50 113 GLU A C 1
ATOM 827 O O . GLU A 1 113 ? -0.478 4.154 14.573 1.00 76.50 113 GLU A O 1
ATOM 832 N N . LYS A 1 114 ? -1.909 5.664 15.438 1.00 72.06 114 LYS A N 1
ATOM 833 C CA . LYS A 1 114 ? -2.543 5.999 14.149 1.00 72.06 114 LYS A CA 1
ATOM 834 C C . LYS A 1 114 ? -1.542 6.643 13.192 1.00 72.06 114 LYS A C 1
ATOM 836 O O . LYS A 1 114 ? -1.437 6.209 12.044 1.00 72.06 114 LYS A O 1
ATOM 841 N N . VAL A 1 115 ? -0.777 7.625 13.678 1.00 75.62 115 VAL A N 1
ATOM 842 C CA . VAL A 1 115 ? 0.271 8.290 12.886 1.00 75.62 115 VAL A CA 1
ATOM 843 C C . VAL A 1 115 ? 1.346 7.285 12.473 1.00 75.62 115 VAL A C 1
ATOM 845 O O . VAL A 1 115 ? 1.742 7.257 11.312 1.00 75.62 115 VAL A O 1
ATOM 848 N N . GLY A 1 116 ? 1.757 6.394 13.381 1.00 77.69 116 GLY A N 1
ATOM 849 C CA . GLY A 1 116 ? 2.746 5.357 13.086 1.00 77.69 116 GLY A CA 1
ATOM 850 C C . GLY A 1 116 ? 2.300 4.363 12.009 1.00 77.69 116 GLY A C 1
ATOM 851 O O . GLY A 1 116 ? 3.098 4.000 11.144 1.00 77.69 116 GLY A O 1
ATOM 852 N N . VAL A 1 117 ? 1.032 3.931 12.020 1.00 76.88 117 VAL A N 1
ATOM 853 C CA . VAL A 1 117 ? 0.493 3.051 10.968 1.00 76.88 117 VAL A CA 1
ATOM 854 C C . VAL A 1 117 ? 0.455 3.781 9.629 1.00 76.88 117 VAL A C 1
ATOM 856 O O . VAL A 1 117 ? 0.899 3.206 8.638 1.00 76.88 117 VAL A O 1
ATOM 859 N N . PHE A 1 118 ? 0.008 5.040 9.612 1.00 73.25 118 PHE A N 1
ATOM 860 C CA . PHE A 1 118 ? -0.042 5.843 8.393 1.00 73.25 118 PHE A CA 1
ATOM 861 C C . PHE A 1 118 ? 1.353 6.083 7.799 1.00 73.25 118 PHE A C 1
ATOM 863 O O . PHE A 1 118 ? 1.578 5.789 6.625 1.00 73.25 118 PHE A O 1
ATOM 870 N N . ALA A 1 119 ? 2.313 6.526 8.615 1.00 74.44 119 ALA A N 1
ATOM 871 C CA . ALA A 1 119 ? 3.697 6.739 8.199 1.00 74.44 119 ALA A CA 1
ATOM 872 C C . ALA A 1 119 ? 4.353 5.439 7.707 1.00 74.44 119 ALA A C 1
ATOM 874 O O . ALA A 1 119 ? 5.076 5.446 6.715 1.00 74.44 119 ALA A O 1
ATOM 875 N N . ALA A 1 120 ? 4.058 4.299 8.343 1.00 75.19 120 ALA A N 1
ATOM 876 C CA . ALA A 1 120 ? 4.550 3.003 7.887 1.00 75.19 120 ALA A CA 1
ATOM 877 C C . ALA A 1 120 ? 3.961 2.593 6.526 1.00 75.19 120 ALA A C 1
ATOM 879 O O . ALA A 1 120 ? 4.693 2.066 5.689 1.00 75.19 120 ALA A O 1
ATOM 880 N N . THR A 1 121 ? 2.666 2.825 6.285 1.00 73.12 121 THR A N 1
ATOM 881 C CA . THR A 1 121 ? 2.051 2.557 4.974 1.00 73.12 121 THR A CA 1
ATOM 882 C C . THR A 1 121 ? 2.552 3.508 3.898 1.00 73.12 121 THR A C 1
ATOM 884 O O . THR A 1 121 ? 2.853 3.053 2.799 1.00 73.12 121 THR A O 1
ATOM 887 N N . LEU A 1 122 ? 2.696 4.795 4.220 1.00 70.62 122 LEU A N 1
ATOM 888 C CA . LEU A 1 122 ? 3.195 5.807 3.296 1.00 70.62 122 LEU A CA 1
ATOM 889 C C . LEU A 1 122 ? 4.651 5.525 2.919 1.00 70.62 122 LEU A C 1
ATOM 891 O O . LEU A 1 122 ? 4.979 5.495 1.740 1.00 70.62 122 LEU A O 1
ATOM 895 N N . GLY A 1 123 ? 5.497 5.220 3.905 1.00 72.69 123 GLY A N 1
ATOM 896 C CA . GLY A 1 123 ? 6.884 4.825 3.677 1.00 72.69 123 GLY A CA 1
ATOM 897 C C . GLY A 1 123 ? 6.996 3.572 2.812 1.00 72.69 123 GLY A C 1
ATOM 898 O O . GLY A 1 123 ? 7.775 3.562 1.868 1.00 72.69 123 GLY A O 1
ATOM 899 N N . ALA A 1 124 ? 6.176 2.543 3.060 1.00 73.56 124 ALA A N 1
ATOM 900 C CA . ALA A 1 124 ? 6.171 1.337 2.229 1.00 73.56 124 ALA A CA 1
ATOM 901 C C . ALA A 1 124 ? 5.815 1.647 0.766 1.00 73.56 124 ALA A C 1
ATOM 903 O O . ALA A 1 124 ? 6.478 1.178 -0.156 1.00 73.56 124 ALA A O 1
ATOM 904 N N . VAL A 1 125 ? 4.791 2.467 0.547 1.00 73.81 125 VAL A N 1
ATOM 905 C CA . VAL A 1 125 ? 4.380 2.877 -0.798 1.00 73.81 125 VAL A CA 1
ATOM 906 C C . VAL A 1 125 ? 5.472 3.711 -1.475 1.00 73.81 125 VAL A C 1
ATOM 908 O O . VAL A 1 125 ? 5.837 3.420 -2.610 1.00 73.81 125 VAL A O 1
ATOM 911 N N . LEU A 1 126 ? 6.068 4.667 -0.758 1.00 74.31 126 LEU A N 1
ATOM 912 C CA . LEU A 1 126 ? 7.177 5.482 -1.252 1.00 74.31 126 LEU A CA 1
ATOM 913 C C . LEU A 1 126 ? 8.375 4.612 -1.664 1.00 74.31 126 LEU A C 1
ATOM 915 O O . LEU A 1 126 ? 8.929 4.803 -2.742 1.00 74.31 126 LEU A O 1
ATOM 919 N N . THR A 1 127 ? 8.738 3.614 -0.851 1.00 74.44 127 THR A N 1
ATOM 920 C CA . THR A 1 127 ? 9.834 2.692 -1.185 1.00 74.44 127 THR A CA 1
ATOM 921 C C . THR A 1 127 ? 9.552 1.878 -2.443 1.00 74.44 127 THR A C 1
ATOM 923 O O . THR A 1 127 ? 10.461 1.678 -3.241 1.00 74.44 127 THR A O 1
ATOM 926 N N . ILE A 1 128 ? 8.300 1.456 -2.660 1.00 75.00 128 ILE A N 1
ATOM 927 C CA . ILE A 1 128 ? 7.902 0.730 -3.875 1.00 75.00 128 ILE A CA 1
ATOM 928 C C . ILE A 1 128 ? 8.026 1.639 -5.103 1.00 75.00 128 ILE A C 1
ATOM 930 O O . ILE A 1 128 ? 8.541 1.204 -6.129 1.00 75.00 128 ILE A O 1
ATOM 934 N N . VAL A 1 129 ? 7.603 2.902 -5.001 1.00 73.88 129 VAL A N 1
ATOM 935 C CA . VAL A 1 129 ? 7.720 3.868 -6.106 1.00 73.88 129 VAL A CA 1
ATOM 936 C C . VAL A 1 129 ? 9.181 4.149 -6.440 1.00 73.88 129 VAL A C 1
ATOM 938 O O . VAL A 1 129 ? 9.562 4.067 -7.603 1.00 73.88 129 VAL A O 1
ATOM 941 N N . ILE A 1 130 ? 10.017 4.423 -5.435 1.00 75.00 130 ILE A N 1
ATOM 942 C CA . ILE A 1 130 ? 11.453 4.665 -5.638 1.00 75.00 130 ILE A CA 1
ATOM 943 C C . ILE A 1 130 ? 12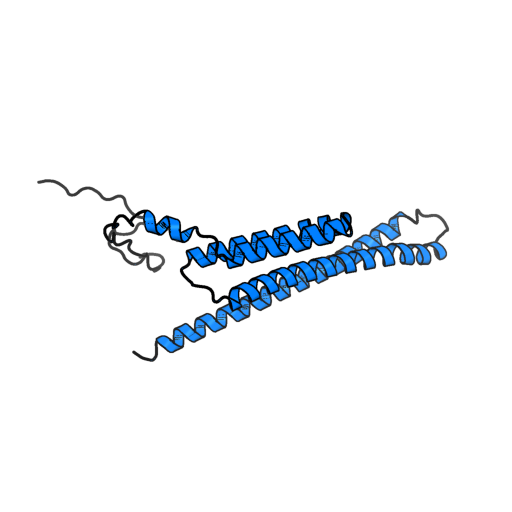.114 3.441 -6.277 1.00 75.00 130 ILE A C 1
ATOM 945 O O . ILE A 1 130 ? 12.881 3.583 -7.225 1.00 75.00 130 ILE A O 1
ATOM 949 N N . ALA A 1 131 ? 11.779 2.237 -5.807 1.00 74.12 131 ALA A N 1
ATOM 950 C CA . ALA A 1 131 ? 12.257 0.992 -6.393 1.00 74.12 131 ALA A CA 1
ATOM 951 C C . ALA A 1 131 ? 11.853 0.840 -7.866 1.00 74.12 131 ALA A C 1
ATOM 953 O O . ALA A 1 131 ? 12.684 0.467 -8.690 1.00 74.12 131 ALA A O 1
ATOM 954 N N . ALA A 1 132 ? 10.599 1.149 -8.204 1.00 74.56 132 ALA A N 1
ATOM 955 C CA . ALA A 1 132 ? 10.104 1.076 -9.574 1.00 74.56 132 ALA A CA 1
ATOM 956 C C . ALA A 1 132 ? 10.815 2.082 -10.492 1.00 74.56 132 ALA A C 1
ATOM 958 O O . ALA A 1 132 ? 11.236 1.713 -11.585 1.00 74.56 132 ALA A O 1
ATOM 959 N N . VAL A 1 133 ? 11.011 3.324 -10.034 1.00 74.88 133 VAL A N 1
ATOM 960 C CA . VAL A 1 133 ? 11.751 4.355 -10.780 1.00 74.88 133 VAL A CA 1
ATOM 961 C C . VAL A 1 133 ? 13.209 3.946 -10.972 1.00 74.88 133 VAL A C 1
ATOM 963 O O . VAL A 1 133 ? 13.727 4.047 -12.079 1.00 74.88 133 VAL A O 1
ATOM 966 N N . ALA A 1 134 ? 13.864 3.435 -9.927 1.00 75.81 134 ALA A N 1
ATOM 967 C CA . ALA A 1 134 ? 15.240 2.958 -10.014 1.00 75.81 134 ALA A CA 1
ATOM 968 C C . ALA A 1 134 ? 15.376 1.778 -10.990 1.00 75.81 134 ALA A C 1
ATOM 970 O O . ALA A 1 134 ? 16.298 1.763 -11.801 1.00 75.81 134 ALA A O 1
ATOM 971 N N . ALA A 1 135 ? 14.443 0.821 -10.962 1.00 74.50 135 ALA A N 1
ATOM 972 C CA . ALA A 1 135 ? 14.419 -0.301 -11.898 1.00 74.50 135 ALA A CA 1
ATOM 973 C C . ALA A 1 135 ? 14.173 0.164 -13.343 1.00 74.50 135 ALA A C 1
ATOM 975 O O . ALA A 1 135 ? 14.862 -0.276 -14.263 1.00 74.50 135 ALA A O 1
ATOM 976 N N . PHE A 1 136 ? 13.239 1.095 -13.551 1.00 74.62 136 PHE A N 1
ATOM 977 C CA . PHE A 1 136 ? 12.988 1.691 -14.862 1.00 74.62 136 PHE A CA 1
ATOM 978 C C . PHE A 1 136 ? 14.229 2.414 -15.391 1.00 74.62 136 PHE A C 1
ATOM 980 O O . PHE A 1 136 ? 14.665 2.192 -16.513 1.00 74.62 136 PHE A O 1
ATOM 987 N N . TYR A 1 137 ? 14.868 3.220 -14.552 1.00 75.88 137 TYR A N 1
ATOM 988 C CA . TYR A 1 137 ? 16.065 3.945 -14.941 1.00 75.88 137 TYR A CA 1
ATOM 989 C C . TYR A 1 137 ? 17.233 3.006 -15.259 1.00 75.88 137 TYR A C 1
ATOM 991 O O . TYR A 1 137 ? 17.885 3.169 -16.286 1.00 75.88 137 TYR A O 1
ATOM 999 N N . ALA A 1 138 ? 17.449 1.973 -14.439 1.00 77.12 138 ALA A N 1
ATOM 1000 C CA . ALA A 1 138 ? 18.458 0.951 -14.695 1.00 77.12 138 ALA A CA 1
ATOM 1001 C C . ALA A 1 138 ? 18.198 0.211 -16.017 1.00 77.12 138 ALA A C 1
ATOM 1003 O O . ALA A 1 138 ? 19.124 0.022 -16.801 1.00 77.12 138 ALA A O 1
ATOM 1004 N N . THR A 1 139 ? 16.946 -0.159 -16.305 1.00 75.19 139 THR A N 1
ATOM 1005 C CA . THR A 1 139 ? 16.590 -0.824 -17.572 1.00 75.19 139 THR A CA 1
ATOM 1006 C C . THR A 1 139 ? 16.768 0.084 -18.778 1.00 75.19 139 THR A C 1
ATOM 1008 O O . THR A 1 139 ? 17.338 -0.352 -19.776 1.00 75.19 139 THR A O 1
ATOM 1011 N N . CYS A 1 140 ? 16.365 1.353 -18.687 1.00 76.44 140 CYS A N 1
ATOM 1012 C CA . CYS A 1 140 ? 16.598 2.331 -19.744 1.00 76.44 140 CYS A CA 1
ATOM 1013 C C . CYS A 1 140 ? 18.094 2.560 -19.982 1.00 76.44 140 CYS A C 1
ATOM 1015 O O . CYS A 1 140 ? 18.525 2.570 -21.132 1.00 76.44 140 CYS A O 1
ATOM 1017 N N . TRP A 1 141 ? 18.894 2.695 -18.920 1.00 82.81 141 TRP A N 1
ATOM 1018 C CA . TRP A 1 141 ? 20.334 2.916 -19.044 1.00 82.81 141 TRP A CA 1
ATOM 1019 C C . TRP A 1 141 ? 21.028 1.701 -19.668 1.00 82.81 141 TRP A C 1
ATOM 1021 O O . TRP A 1 141 ? 21.782 1.851 -20.629 1.00 82.81 141 TRP A O 1
ATOM 1031 N N . VAL A 1 142 ? 20.726 0.492 -19.184 1.00 75.00 142 VAL A N 1
ATOM 1032 C CA . VAL A 1 142 ? 21.269 -0.761 -19.733 1.00 75.00 142 VAL A CA 1
ATOM 1033 C C . VAL A 1 142 ? 20.834 -0.961 -21.185 1.00 75.00 142 VAL A C 1
ATOM 1035 O O . VAL A 1 142 ? 21.660 -1.342 -22.006 1.00 75.00 142 VAL A O 1
ATOM 1038 N N . GLY A 1 143 ? 19.582 -0.656 -21.532 1.00 72.50 143 GLY A N 1
ATOM 1039 C CA . GLY A 1 143 ? 19.095 -0.754 -22.908 1.00 72.50 143 GLY A CA 1
ATOM 1040 C C . GLY A 1 143 ? 19.814 0.208 -23.857 1.00 72.50 143 GLY A C 1
ATOM 1041 O O . GLY A 1 143 ? 20.324 -0.217 -24.892 1.00 72.50 143 GLY A O 1
ATOM 1042 N N . PHE A 1 144 ? 19.913 1.489 -23.486 1.00 78.00 144 PHE A N 1
ATOM 1043 C CA . PHE A 1 144 ? 20.552 2.509 -24.324 1.00 78.00 144 PHE A CA 1
ATOM 1044 C C . PHE A 1 144 ? 22.063 2.300 -24.456 1.00 78.00 144 PHE A C 1
ATOM 1046 O O . PHE A 1 144 ? 22.591 2.281 -25.567 1.00 78.00 144 PHE A O 1
ATOM 1053 N N . PHE A 1 145 ? 22.771 2.123 -23.339 1.00 80.50 145 PHE A N 1
ATOM 1054 C CA . PHE A 1 145 ? 24.231 2.013 -23.361 1.00 80.50 145 PHE A CA 1
ATOM 1055 C C . PHE A 1 145 ? 24.715 0.605 -23.699 1.00 80.50 145 PHE A C 1
ATOM 1057 O O . PHE A 1 145 ? 25.712 0.464 -24.400 1.00 80.50 145 PHE A O 1
ATOM 1064 N N . GLY A 1 146 ? 24.011 -0.437 -23.254 1.00 73.12 146 GLY A N 1
ATOM 1065 C CA . GLY A 1 146 ? 24.318 -1.817 -23.632 1.00 73.12 146 GLY A CA 1
ATOM 1066 C C . GLY A 1 146 ? 24.091 -2.067 -25.122 1.00 73.12 146 GLY A C 1
ATOM 1067 O O . GLY A 1 146 ? 24.910 -2.714 -25.768 1.00 73.12 146 GLY A O 1
ATOM 1068 N N . GLY A 1 147 ? 23.040 -1.479 -25.705 1.00 67.44 147 GLY A N 1
ATOM 1069 C CA . GLY A 1 147 ? 22.826 -1.518 -27.153 1.00 67.44 147 GLY A CA 1
ATOM 1070 C C . GLY A 1 147 ? 23.931 -0.798 -27.934 1.00 67.44 147 GLY A C 1
ATOM 1071 O O . GLY A 1 147 ? 24.434 -1.321 -28.930 1.00 67.44 147 GLY A O 1
ATOM 1072 N N . ALA A 1 148 ? 24.365 0.376 -27.463 1.00 75.00 148 ALA A N 1
ATOM 1073 C CA . ALA A 1 148 ? 25.410 1.162 -28.121 1.00 75.00 148 ALA A CA 1
ATOM 1074 C C . ALA A 1 148 ? 26.797 0.490 -28.086 1.00 75.00 148 ALA A C 1
ATOM 1076 O O . ALA A 1 148 ? 27.544 0.576 -29.057 1.00 75.00 148 ALA A O 1
ATOM 1077 N N . THR A 1 149 ? 27.149 -0.206 -27.001 1.00 78.38 149 THR A N 1
ATOM 1078 C CA . THR A 1 149 ? 28.456 -0.880 -26.884 1.00 78.38 149 THR A CA 1
ATOM 1079 C C . THR A 1 149 ? 28.500 -2.226 -27.598 1.00 78.38 149 THR A C 1
ATOM 1081 O O . THR A 1 149 ? 29.528 -2.579 -28.165 1.00 78.38 149 THR A O 1
ATOM 1084 N N . VAL A 1 150 ? 27.400 -2.982 -27.617 1.00 69.56 150 VAL A N 1
ATOM 1085 C CA . VAL A 1 150 ? 27.357 -4.285 -28.304 1.00 69.56 150 VAL A CA 1
ATOM 1086 C C . VAL A 1 150 ? 27.245 -4.113 -29.820 1.00 69.56 150 VAL A C 1
ATOM 1088 O O . VAL A 1 150 ? 27.844 -4.884 -30.574 1.00 69.56 150 VAL A O 1
ATOM 1091 N N . SER A 1 151 ? 26.540 -3.076 -30.285 1.00 68.00 151 SER A N 1
ATOM 1092 C CA . SER A 1 151 ? 26.416 -2.794 -31.721 1.00 68.00 151 SER A CA 1
ATOM 1093 C C . SER A 1 151 ? 27.750 -2.441 -32.383 1.00 68.00 151 SER A C 1
ATOM 1095 O O . SER A 1 151 ? 27.940 -2.791 -33.543 1.00 68.00 151 SER A O 1
ATOM 1097 N N . SER A 1 152 ? 28.712 -1.847 -31.668 1.00 74.75 152 SER A N 1
ATOM 1098 C CA . SER A 1 152 ? 30.028 -1.534 -32.246 1.00 74.75 152 SER A CA 1
ATOM 1099 C C . SER A 1 152 ? 30.927 -2.762 -32.440 1.00 74.75 152 SER A C 1
ATOM 1101 O O . SER A 1 152 ? 31.821 -2.731 -33.282 1.00 74.75 152 SER A O 1
ATOM 1103 N N . ILE A 1 153 ? 30.678 -3.858 -31.715 1.00 74.75 153 ILE A N 1
ATOM 1104 C CA . ILE A 1 153 ? 31.537 -5.054 -31.727 1.00 74.75 153 ILE A CA 1
ATOM 1105 C C . ILE A 1 153 ? 31.010 -6.126 -32.704 1.00 74.75 153 ILE A C 1
ATOM 1107 O O . ILE A 1 153 ? 31.797 -6.900 -33.243 1.00 74.75 153 ILE A O 1
ATOM 1111 N N . TRP A 1 154 ? 29.697 -6.160 -32.981 1.00 67.12 154 TRP A N 1
ATOM 1112 C CA . TRP A 1 154 ? 29.037 -7.278 -33.686 1.00 67.12 154 TRP A CA 1
ATOM 1113 C C . TRP A 1 154 ? 28.228 -6.900 -34.946 1.00 67.12 154 TRP A C 1
ATOM 1115 O O . TRP A 1 154 ? 27.448 -7.712 -35.446 1.00 67.12 154 TRP A O 1
ATOM 1125 N N . ALA A 1 155 ? 28.414 -5.703 -35.514 1.00 56.78 155 ALA A N 1
ATOM 1126 C CA . ALA A 1 155 ? 27.655 -5.191 -36.671 1.00 56.78 155 ALA A CA 1
ATOM 1127 C C . ALA A 1 155 ? 27.956 -5.858 -38.038 1.00 56.78 155 ALA A C 1
ATOM 1129 O O . ALA A 1 155 ? 28.105 -5.165 -39.043 1.00 56.78 155 ALA A O 1
ATOM 1130 N N . LYS A 1 156 ? 28.034 -7.194 -38.125 1.00 61.03 156 LYS A N 1
ATOM 1131 C CA . LYS A 1 156 ? 28.223 -7.894 -39.413 1.00 61.03 156 LYS A CA 1
ATOM 1132 C C . LYS A 1 156 ? 27.132 -8.876 -39.851 1.00 61.03 156 LYS A C 1
ATOM 1134 O O . LYS A 1 156 ? 27.339 -9.531 -40.864 1.00 61.03 156 LYS A O 1
ATOM 1139 N N . GLY A 1 157 ? 25.950 -8.925 -39.224 1.00 63.94 157 GLY A N 1
ATOM 1140 C CA . GLY A 1 157 ? 24.812 -9.572 -39.911 1.00 63.94 157 GLY A CA 1
ATOM 1141 C C . GLY A 1 157 ? 23.687 -10.196 -39.092 1.00 63.94 157 GLY A C 1
ATOM 1142 O O . GLY A 1 157 ? 23.031 -11.089 -39.612 1.00 63.94 157 GLY A O 1
ATOM 1143 N N . TYR A 1 158 ? 23.438 -9.769 -37.855 1.00 57.31 158 TYR A N 1
ATOM 1144 C CA . TYR A 1 158 ? 22.248 -10.197 -37.108 1.00 57.31 158 TYR A CA 1
ATOM 1145 C C . TYR A 1 158 ? 21.487 -8.989 -36.564 1.00 57.31 158 TYR A C 1
ATOM 1147 O O . TYR A 1 158 ? 22.116 -8.002 -36.180 1.00 57.31 158 TYR A O 1
ATOM 1155 N N . ASP A 1 159 ? 20.152 -9.091 -36.532 1.00 66.38 159 ASP A N 1
ATOM 1156 C CA . ASP A 1 159 ? 19.206 -8.074 -36.054 1.00 66.38 159 ASP A CA 1
ATOM 1157 C C . ASP A 1 159 ? 19.515 -7.651 -34.608 1.00 66.38 159 ASP A C 1
ATOM 1159 O O . ASP A 1 159 ? 19.004 -8.185 -33.620 1.00 66.38 159 ASP A O 1
ATOM 1163 N N . SER A 1 160 ? 20.387 -6.654 -34.492 1.00 58.78 160 SER A N 1
ATOM 1164 C CA . SER A 1 160 ? 20.959 -6.100 -33.262 1.00 58.78 160 SER A CA 1
ATOM 1165 C C . SER A 1 160 ? 19.915 -5.546 -32.289 1.00 58.78 160 SER A C 1
ATOM 1167 O O . SER A 1 160 ? 20.179 -5.411 -31.094 1.00 58.78 160 SER A O 1
ATOM 1169 N N . ILE A 1 161 ? 18.702 -5.289 -32.775 1.00 66.31 161 ILE A N 1
ATOM 1170 C CA . ILE A 1 161 ? 17.581 -4.769 -31.992 1.00 66.31 161 ILE A CA 1
ATOM 1171 C C . ILE A 1 161 ? 17.011 -5.842 -31.042 1.00 66.31 161 ILE A C 1
ATOM 1173 O O . ILE A 1 161 ? 16.568 -5.511 -29.941 1.00 66.31 161 ILE A O 1
ATOM 1177 N N . GLY A 1 162 ? 17.067 -7.130 -31.407 1.00 70.56 162 GLY A N 1
ATOM 1178 C CA . GLY A 1 162 ? 16.445 -8.205 -30.622 1.00 70.56 162 GLY A CA 1
ATOM 1179 C C . GLY A 1 162 ? 17.149 -8.497 -29.291 1.00 70.56 162 GLY A C 1
ATOM 1180 O O . GLY A 1 162 ? 16.510 -8.587 -28.242 1.00 70.56 162 GLY A O 1
ATOM 1181 N N . TRP A 1 163 ? 18.480 -8.602 -29.300 1.00 68.75 163 TRP A N 1
ATOM 1182 C CA . TRP A 1 163 ? 19.254 -9.023 -28.121 1.00 68.75 163 TRP A CA 1
ATOM 1183 C C . TRP A 1 163 ? 19.373 -7.950 -27.029 1.00 68.75 163 TRP A C 1
ATOM 1185 O O . TRP A 1 163 ? 19.398 -8.281 -25.838 1.00 68.75 163 TRP A O 1
ATOM 1195 N N . GLY A 1 164 ? 19.386 -6.667 -27.404 1.00 68.00 164 GLY A N 1
ATOM 1196 C CA . GLY A 1 164 ? 19.384 -5.563 -26.437 1.00 68.00 164 GLY A CA 1
ATOM 1197 C C . GLY A 1 164 ? 18.094 -5.521 -25.612 1.00 68.00 164 GLY A C 1
ATOM 1198 O O . GLY A 1 164 ? 18.133 -5.337 -24.396 1.00 68.00 164 GLY A O 1
ATOM 1199 N N . LEU A 1 165 ? 16.954 -5.796 -26.252 1.00 70.75 165 LEU A N 1
ATOM 1200 C CA . LEU A 1 165 ? 15.658 -5.902 -25.579 1.00 70.75 165 LEU A CA 1
ATOM 1201 C C . LEU A 1 165 ? 15.619 -7.087 -24.609 1.00 70.75 165 LEU A C 1
ATOM 1203 O O . LEU A 1 165 ? 15.217 -6.925 -23.459 1.00 70.75 165 LEU A O 1
ATOM 1207 N N . VAL A 1 166 ? 16.085 -8.263 -25.038 1.00 77.06 166 VAL A N 1
ATOM 1208 C CA . VAL A 1 166 ? 16.058 -9.480 -24.208 1.00 77.06 166 VAL A CA 1
ATOM 1209 C C . VAL A 1 166 ? 16.927 -9.331 -22.958 1.00 77.06 166 VAL A C 1
ATOM 1211 O O . VAL A 1 166 ? 16.478 -9.635 -21.853 1.00 77.06 166 VAL A O 1
ATOM 1214 N N . THR A 1 167 ? 18.150 -8.819 -23.105 1.00 74.62 167 THR A N 1
ATOM 1215 C CA . THR A 1 167 ? 19.078 -8.643 -21.974 1.00 74.62 167 THR A CA 1
ATOM 1216 C C . THR A 1 167 ? 18.629 -7.536 -21.019 1.00 74.62 167 THR A C 1
ATOM 1218 O O . THR A 1 167 ? 18.677 -7.731 -19.802 1.00 74.62 167 THR A O 1
ATOM 1221 N N . GLY A 1 168 ? 18.110 -6.420 -21.544 1.00 70.19 168 GLY A N 1
ATOM 1222 C CA . GLY A 1 168 ? 17.537 -5.338 -20.742 1.00 70.19 168 GLY A CA 1
ATOM 1223 C C . GLY A 1 168 ? 16.314 -5.780 -19.934 1.00 70.19 168 GLY A C 1
ATOM 1224 O O . GLY A 1 168 ? 16.225 -5.485 -18.740 1.00 70.19 168 GLY A O 1
ATOM 1225 N N . VAL A 1 169 ? 15.405 -6.547 -20.547 1.00 73.94 169 VAL A N 1
ATOM 1226 C CA . VAL A 1 169 ? 14.223 -7.095 -19.863 1.00 73.94 169 VAL A CA 1
ATOM 1227 C C . VAL A 1 169 ? 14.629 -8.097 -18.784 1.00 73.94 169 VAL A C 1
ATOM 1229 O O . VAL A 1 169 ? 14.135 -7.996 -17.664 1.00 73.94 169 VAL A O 1
ATOM 1232 N N . LEU A 1 170 ? 15.554 -9.022 -19.069 1.00 79.25 170 LEU A N 1
ATOM 1233 C CA . LEU A 1 170 ? 16.028 -10.009 -18.090 1.00 79.25 170 LEU A CA 1
ATOM 1234 C C . LEU A 1 170 ? 16.665 -9.346 -16.864 1.00 79.25 170 LEU A C 1
ATOM 1236 O O . LEU A 1 170 ? 16.269 -9.642 -15.739 1.00 79.25 170 LEU A O 1
ATOM 1240 N N . LEU A 1 171 ? 17.604 -8.416 -17.062 1.00 75.44 171 LEU A N 1
ATOM 1241 C CA . LEU A 1 171 ? 18.243 -7.695 -15.955 1.00 75.44 171 LEU A CA 1
ATOM 1242 C C . LEU A 1 171 ? 17.234 -6.857 -15.164 1.00 75.44 171 LEU A C 1
ATOM 1244 O O . LEU A 1 171 ? 17.238 -6.889 -13.933 1.00 75.44 171 LEU A O 1
ATOM 1248 N N . GLY A 1 172 ? 16.331 -6.161 -15.858 1.00 71.12 172 GLY A N 1
ATOM 1249 C CA . GLY A 1 172 ? 15.252 -5.402 -15.233 1.00 71.12 172 GLY A CA 1
ATOM 1250 C C . GLY A 1 172 ? 14.348 -6.252 -14.356 1.00 71.12 172 GLY A C 1
ATOM 1251 O O . GLY A 1 172 ? 14.029 -5.876 -13.228 1.00 71.12 172 GLY A O 1
ATOM 1252 N N . LEU A 1 173 ? 13.974 -7.426 -14.857 1.00 76.38 173 LEU A N 1
ATOM 1253 C CA . LEU A 1 173 ? 13.111 -8.370 -14.164 1.00 76.38 173 LEU A CA 1
ATOM 1254 C C . LEU A 1 173 ? 13.821 -8.958 -12.938 1.00 76.38 173 LEU A C 1
ATOM 1256 O O . LEU A 1 173 ? 13.214 -9.031 -11.872 1.00 76.38 173 LEU A O 1
ATOM 1260 N N . VAL A 1 174 ? 15.114 -9.287 -13.038 1.00 79.06 174 VAL A N 1
ATOM 1261 C CA . VAL A 1 174 ? 15.924 -9.781 -11.909 1.00 79.06 174 VAL A CA 1
ATOM 1262 C C . VAL A 1 174 ? 16.045 -8.725 -10.807 1.00 79.06 174 VAL A C 1
ATOM 1264 O O . VAL A 1 174 ? 15.791 -9.029 -9.640 1.00 79.06 174 VAL A O 1
ATOM 1267 N N . VAL A 1 175 ? 16.372 -7.476 -11.155 1.00 76.31 175 VAL A N 1
ATOM 1268 C CA . VAL A 1 175 ? 16.467 -6.374 -10.181 1.00 76.31 175 VAL A CA 1
ATOM 1269 C C . VAL A 1 175 ? 15.097 -6.081 -9.562 1.00 76.31 175 VAL A C 1
ATOM 1271 O O . VAL A 1 175 ? 14.986 -5.960 -8.340 1.00 76.31 175 VAL A O 1
ATOM 1274 N N . GLY A 1 176 ? 14.039 -6.038 -10.376 1.00 71.12 176 GLY A N 1
ATOM 1275 C CA . GLY A 1 176 ? 12.665 -5.852 -9.914 1.00 71.12 176 GLY A CA 1
ATOM 1276 C C . GLY A 1 176 ? 12.216 -6.947 -8.942 1.00 71.12 176 GLY A C 1
ATOM 1277 O O . GLY A 1 176 ? 11.719 -6.641 -7.856 1.00 71.12 176 GLY A O 1
ATOM 1278 N N . LEU A 1 177 ? 12.455 -8.220 -9.281 1.00 80.12 177 LEU A N 1
ATOM 1279 C CA . LEU A 1 177 ? 12.177 -9.366 -8.409 1.00 80.12 177 LEU A CA 1
ATOM 1280 C C . LEU A 1 177 ? 12.978 -9.301 -7.111 1.00 80.12 177 LEU A C 1
ATOM 1282 O O . LEU A 1 177 ? 12.425 -9.572 -6.047 1.00 80.12 177 LEU A O 1
ATOM 1286 N N . TYR A 1 178 ? 14.254 -8.918 -7.173 1.00 80.69 178 TYR A N 1
ATOM 1287 C CA . TYR A 1 178 ? 15.101 -8.808 -5.991 1.00 80.69 178 TYR A CA 1
ATOM 1288 C C . TYR A 1 178 ? 14.585 -7.742 -5.018 1.00 80.69 178 TYR A C 1
ATOM 1290 O O . TYR A 1 178 ? 14.455 -8.007 -3.821 1.00 80.69 178 TYR A O 1
ATOM 1298 N N . VAL A 1 179 ? 14.212 -6.557 -5.512 1.00 75.31 179 VAL A N 1
ATOM 1299 C CA . VAL A 1 179 ? 13.667 -5.488 -4.661 1.00 75.31 179 VAL A CA 1
ATOM 1300 C C . VAL A 1 179 ? 12.279 -5.846 -4.129 1.00 75.31 179 VAL A C 1
ATOM 1302 O O . VAL A 1 179 ? 11.993 -5.610 -2.950 1.00 75.31 179 VAL A O 1
ATOM 1305 N N . ALA A 1 180 ? 11.429 -6.475 -4.944 1.00 72.94 180 ALA A N 1
ATOM 1306 C CA . ALA A 1 180 ? 10.134 -6.986 -4.499 1.00 72.94 180 ALA A CA 1
ATOM 1307 C C . ALA A 1 180 ? 10.302 -8.032 -3.386 1.00 72.94 180 ALA A C 1
ATOM 1309 O O . ALA A 1 180 ? 9.658 -7.937 -2.339 1.00 72.94 180 ALA A O 1
ATOM 1310 N N . TYR A 1 181 ? 11.229 -8.975 -3.563 1.00 83.94 181 TYR A N 1
ATOM 1311 C CA . TYR A 1 181 ? 11.584 -9.973 -2.562 1.00 83.94 181 TYR A CA 1
ATOM 1312 C C . TYR A 1 181 ? 12.091 -9.328 -1.267 1.00 83.94 181 TYR A C 1
ATOM 1314 O O . TYR A 1 181 ? 11.610 -9.664 -0.184 1.00 83.94 181 TYR A O 1
ATOM 1322 N N . LEU A 1 182 ? 13.004 -8.357 -1.356 1.00 81.88 182 LEU A N 1
ATOM 1323 C CA . LEU A 1 182 ? 13.543 -7.653 -0.191 1.00 81.88 182 LEU A CA 1
ATOM 1324 C C . LEU A 1 182 ? 12.443 -6.895 0.570 1.00 81.88 182 LEU A C 1
ATOM 1326 O O . LEU A 1 182 ? 12.379 -6.950 1.799 1.00 81.88 182 LEU A O 1
ATOM 1330 N N . SER A 1 183 ? 11.529 -6.257 -0.163 1.00 73.81 183 SER A N 1
ATOM 1331 C CA . SER A 1 183 ? 10.366 -5.549 0.384 1.00 73.81 183 SER A CA 1
ATOM 1332 C C . SER A 1 183 ? 9.422 -6.502 1.118 1.00 73.81 183 SER A C 1
ATOM 1334 O O . SER A 1 183 ? 9.034 -6.248 2.262 1.00 73.81 183 SER A O 1
ATOM 1336 N N . ILE A 1 184 ? 9.096 -7.641 0.499 1.00 79.25 184 ILE A N 1
ATOM 1337 C CA . ILE A 1 184 ? 8.280 -8.696 1.111 1.00 79.25 184 ILE A CA 1
ATOM 1338 C C . ILE A 1 184 ? 8.966 -9.233 2.370 1.00 79.25 184 ILE A C 1
ATOM 1340 O O . ILE A 1 184 ? 8.321 -9.352 3.415 1.00 79.25 184 ILE A O 1
ATOM 1344 N N . ARG A 1 185 ? 10.278 -9.489 2.309 1.00 85.44 185 ARG A N 1
ATOM 1345 C CA . ARG A 1 185 ? 11.076 -9.998 3.430 1.00 85.44 185 ARG A CA 1
ATOM 1346 C C . ARG A 1 185 ? 11.115 -9.014 4.601 1.00 85.44 185 ARG A C 1
ATOM 1348 O O . ARG A 1 185 ? 10.923 -9.430 5.744 1.00 85.44 185 ARG A O 1
ATOM 1355 N N . LEU A 1 186 ? 11.289 -7.717 4.341 1.00 79.38 186 LEU A N 1
ATOM 1356 C CA . LEU A 1 186 ? 11.269 -6.663 5.365 1.00 79.38 186 LEU A CA 1
ATOM 1357 C C . LEU A 1 186 ? 9.891 -6.530 6.028 1.00 79.38 186 LEU A C 1
ATOM 1359 O O . LEU A 1 186 ? 9.788 -6.414 7.256 1.00 79.38 186 LEU A O 1
ATOM 1363 N N . LEU A 1 187 ? 8.820 -6.604 5.235 1.00 75.44 187 LEU A N 1
ATOM 1364 C CA . LEU A 1 187 ? 7.448 -6.590 5.745 1.00 75.44 187 LEU A CA 1
ATOM 1365 C C . LEU A 1 187 ? 7.144 -7.829 6.601 1.00 75.44 187 LEU A C 1
ATOM 1367 O O . LEU A 1 187 ? 6.471 -7.719 7.630 1.00 75.44 187 LEU A O 1
ATOM 1371 N N . TRP A 1 188 ? 7.669 -8.993 6.217 1.00 77.00 188 TRP A N 1
ATOM 1372 C CA . TRP A 1 188 ? 7.541 -10.233 6.983 1.00 77.00 188 TRP A CA 1
ATOM 1373 C C . TRP A 1 188 ? 8.310 -10.190 8.306 1.00 77.00 188 TRP A C 1
ATOM 1375 O O . TRP A 1 188 ? 7.753 -10.534 9.353 1.00 77.00 188 TRP A O 1
ATOM 1385 N N . PHE A 1 189 ? 9.544 -9.681 8.306 1.00 71.75 189 PHE A N 1
ATOM 1386 C CA . PHE A 1 189 ? 10.359 -9.583 9.520 1.00 71.75 189 PHE A CA 1
ATOM 1387 C C . PHE A 1 189 ? 9.733 -8.674 10.589 1.00 71.75 189 PHE A C 1
ATOM 1389 O O . PHE A 1 189 ? 9.799 -8.977 11.784 1.00 71.75 189 PHE A O 1
ATOM 1396 N N . ARG A 1 190 ? 9.043 -7.594 10.189 1.00 65.81 190 ARG A N 1
ATOM 1397 C CA . ARG A 1 190 ? 8.309 -6.737 11.142 1.00 65.81 190 ARG A CA 1
ATOM 1398 C C . ARG A 1 190 ? 7.124 -7.447 11.800 1.00 65.81 190 ARG A C 1
ATOM 1400 O O . ARG A 1 190 ? 6.800 -7.126 12.943 1.00 65.81 190 ARG A O 1
ATOM 1407 N N . LYS A 1 191 ? 6.490 -8.417 11.133 1.00 60.34 191 LYS A N 1
ATOM 1408 C CA . LYS A 1 191 ? 5.382 -9.195 11.716 1.00 60.34 191 LYS A CA 1
ATOM 1409 C C . LYS A 1 191 ? 5.857 -10.131 12.832 1.00 60.34 191 LYS A C 1
ATOM 1411 O O . LYS A 1 191 ? 5.170 -10.239 13.846 1.00 60.34 191 LYS A O 1
ATOM 1416 N N . GLY A 1 192 ? 7.034 -10.743 12.686 1.00 57.94 192 GLY A N 1
ATOM 1417 C CA . GLY A 1 192 ? 7.584 -11.685 13.670 1.00 57.94 192 GLY A CA 1
ATOM 1418 C C . GLY A 1 192 ? 7.855 -11.053 15.040 1.00 57.94 192 GLY A C 1
ATOM 1419 O O . GLY A 1 192 ? 7.501 -11.625 16.069 1.00 57.94 192 GLY A O 1
ATOM 1420 N N . LYS A 1 193 ? 8.382 -9.821 15.072 1.00 58.47 193 LYS A N 1
ATOM 1421 C CA . LYS A 1 193 ? 8.675 -9.126 16.341 1.00 58.47 193 LYS A CA 1
ATOM 1422 C C . LYS A 1 193 ? 7.425 -8.722 17.133 1.00 58.47 193 LYS A C 1
ATOM 1424 O O . LYS A 1 193 ? 7.507 -8.584 18.349 1.00 58.47 193 LYS A O 1
ATOM 1429 N N . ARG A 1 194 ? 6.264 -8.559 16.483 1.00 58.91 194 ARG A N 1
ATOM 1430 C CA . ARG A 1 194 ? 5.023 -8.162 17.175 1.00 58.91 194 ARG A CA 1
ATOM 1431 C C . ARG A 1 194 ? 4.391 -9.306 17.973 1.00 58.91 194 ARG A C 1
ATOM 1433 O O . ARG A 1 194 ? 3.777 -9.026 18.990 1.00 58.91 194 ARG A O 1
ATOM 1440 N N . LYS A 1 195 ? 4.577 -10.567 17.557 1.00 59.09 195 LYS A N 1
ATOM 1441 C CA . LYS A 1 195 ? 4.042 -11.737 18.280 1.00 59.09 195 LYS A CA 1
ATOM 1442 C C . LYS A 1 195 ? 4.739 -11.980 19.623 1.00 59.09 195 LYS A C 1
ATOM 1444 O O . LYS A 1 195 ? 4.061 -12.346 20.571 1.00 59.09 195 LYS A O 1
ATOM 1449 N N . LYS A 1 196 ? 6.050 -11.719 19.728 1.00 62.38 196 LYS A N 1
ATOM 1450 C CA . LYS A 1 196 ? 6.789 -11.919 20.990 1.00 62.38 196 LYS A CA 1
ATOM 1451 C C . LYS A 1 196 ? 6.324 -10.981 22.111 1.00 62.38 196 LYS A C 1
ATOM 1453 O O . LYS A 1 196 ? 6.041 -11.447 23.201 1.00 62.38 196 LYS A O 1
ATOM 1458 N N . ARG A 1 197 ? 6.110 -9.691 21.817 1.00 59.16 197 ARG A N 1
ATOM 1459 C CA . ARG A 1 197 ? 5.684 -8.712 22.841 1.00 59.16 197 ARG A CA 1
ATOM 1460 C C . ARG A 1 197 ? 4.268 -8.918 23.380 1.00 59.16 197 ARG A C 1
ATOM 1462 O O . ARG A 1 197 ? 3.947 -8.381 24.431 1.00 59.16 197 ARG A O 1
ATOM 1469 N N . THR A 1 198 ? 3.399 -9.612 22.646 1.00 64.31 198 THR A N 1
ATOM 1470 C CA . THR A 1 198 ? 2.040 -9.907 23.129 1.00 64.31 198 THR A CA 1
ATOM 1471 C C . THR A 1 198 ? 2.008 -11.166 23.998 1.00 64.31 198 THR A C 1
ATOM 1473 O O . THR A 1 198 ? 1.114 -11.269 24.824 1.00 64.31 198 THR A O 1
ATOM 1476 N N . GLY A 1 199 ? 2.982 -12.075 23.852 1.00 65.44 199 GLY A N 1
ATOM 1477 C CA . GLY A 1 199 ? 3.148 -13.223 24.751 1.00 65.44 199 GLY A CA 1
ATOM 1478 C C . GLY A 1 199 ? 3.695 -12.810 26.118 1.00 65.44 199 GLY A C 1
ATOM 1479 O O . GLY A 1 199 ? 3.079 -13.110 27.124 1.00 65.44 199 GLY A O 1
ATOM 1480 N N . GLU A 1 200 ? 4.755 -11.995 26.145 1.00 63.50 200 GLU A N 1
ATOM 1481 C CA . GLU A 1 200 ? 5.421 -11.576 27.397 1.00 63.50 200 GLU A CA 1
ATOM 1482 C C . GLU A 1 200 ? 4.497 -10.827 28.379 1.00 63.50 200 GLU A C 1
ATOM 1484 O O . GLU A 1 200 ? 4.637 -10.962 29.587 1.00 63.50 200 GLU A O 1
ATOM 1489 N N . ARG A 1 201 ? 3.501 -10.079 27.878 1.00 58.12 201 ARG A N 1
ATOM 1490 C CA . ARG A 1 201 ? 2.498 -9.418 28.739 1.00 58.12 201 ARG A CA 1
ATOM 1491 C C . ARG A 1 201 ? 1.404 -10.343 29.262 1.00 58.12 201 ARG A C 1
ATOM 1493 O O . ARG A 1 201 ? 0.730 -9.968 30.214 1.00 58.12 201 ARG A O 1
ATOM 1500 N N . ALA A 1 202 ? 1.166 -11.482 28.615 1.00 67.12 202 ALA A N 1
ATOM 1501 C CA . ALA A 1 202 ? 0.206 -12.455 29.127 1.00 67.12 202 ALA A CA 1
ATOM 1502 C C . ALA A 1 202 ? 0.780 -13.186 30.351 1.00 67.12 202 ALA A C 1
ATOM 1504 O O . ALA A 1 202 ? 0.031 -13.508 31.267 1.00 67.12 202 ALA A O 1
ATOM 1505 N N . ASP A 1 203 ? 2.104 -13.354 30.397 1.00 68.12 203 ASP A N 1
ATOM 1506 C CA . ASP A 1 203 ? 2.788 -14.069 31.474 1.00 68.12 203 ASP A CA 1
ATOM 1507 C C . ASP A 1 203 ? 2.954 -13.200 32.743 1.00 68.12 203 ASP A C 1
ATOM 1509 O O . ASP A 1 203 ? 2.834 -13.711 33.854 1.00 68.12 203 ASP A O 1
ATOM 1513 N N . GLU A 1 204 ? 3.118 -11.874 32.617 1.00 69.69 204 GLU A N 1
ATOM 1514 C CA . GLU A 1 204 ? 3.214 -10.958 33.777 1.00 69.69 204 GLU A CA 1
ATOM 1515 C C . GLU A 1 204 ? 1.906 -10.805 34.575 1.00 69.69 204 GLU A C 1
ATOM 1517 O O . GLU A 1 204 ? 1.947 -10.455 35.754 1.00 69.69 204 GLU A O 1
ATOM 1522 N N . HIS A 1 205 ? 0.738 -11.056 33.975 1.00 64.25 205 HIS A N 1
ATOM 1523 C CA . HIS A 1 205 ? -0.541 -10.989 34.697 1.00 64.25 205 HIS A CA 1
ATOM 1524 C C . HIS A 1 205 ? -0.959 -12.309 35.352 1.00 64.25 205 HIS A C 1
ATOM 1526 O O . HIS A 1 205 ? -1.797 -12.274 36.243 1.00 64.25 205 HIS A O 1
ATOM 1532 N N . GLY A 1 206 ? -0.353 -13.440 34.983 1.00 66.31 206 GLY A N 1
ATOM 1533 C CA . GLY A 1 206 ? -0.639 -14.736 35.607 1.00 66.31 206 GLY A CA 1
ATOM 1534 C C . GLY A 1 206 ? 0.156 -15.033 36.885 1.00 66.31 206 GLY A C 1
ATOM 1535 O O . GLY A 1 206 ? -0.119 -16.035 37.530 1.00 66.31 206 GLY A O 1
ATOM 1536 N N . SER A 1 207 ? 1.145 -14.208 37.254 1.00 65.44 207 SER A N 1
ATOM 1537 C CA . SER A 1 207 ? 2.039 -14.470 38.400 1.00 65.44 207 SER A CA 1
ATOM 1538 C C . SER A 1 207 ? 1.671 -13.715 39.689 1.00 65.44 207 SER A C 1
ATOM 1540 O O . SER A 1 207 ? 2.412 -13.813 40.666 1.00 65.44 207 SER A O 1
ATOM 1542 N N . ASN A 1 208 ? 0.573 -12.952 39.698 1.00 65.06 208 ASN A N 1
ATOM 1543 C CA . ASN A 1 208 ? 0.118 -12.159 40.852 1.00 65.06 208 ASN A CA 1
ATOM 1544 C C . ASN A 1 208 ? -1.192 -12.678 41.486 1.00 65.06 208 ASN A C 1
ATOM 1546 O O . ASN A 1 208 ? -1.802 -11.949 42.268 1.00 65.06 208 ASN A O 1
ATOM 1550 N N . GLU A 1 209 ? -1.616 -13.905 41.165 1.00 60.22 209 GLU A N 1
ATOM 1551 C CA . GLU A 1 209 ? -2.737 -14.604 41.822 1.00 60.22 209 GLU A CA 1
ATOM 1552 C C . GLU A 1 209 ? -2.251 -15.801 42.646 1.00 60.22 209 GLU A C 1
ATOM 1554 O O . GLU A 1 209 ? -1.316 -16.498 42.187 1.00 60.22 209 GLU A O 1
#